Protein AF-A0A813CMS2-F1 (afdb_monomer_lite)

Foldseek 3Di:
DALVVCVVVVQDHSKKKFKDAPNHTLFIAAQRCNVLLALQRHRLQVRLQSSLVSVVALASLRIEMEMAEDDFLLSVLSCVLNNHNYYHYNYYQVVVVVVVSNPVVRCVVCVVCVVVVVDDDDPDDDPPPDDDDPPPPPPPLADAAEAEALQQVVLVVLCVDCVQFVQPPDCCPDPCNVVVVVVLCVNQVDPPDHDHDDDDDVDPDSPLLNVQLVVQQVLLSVCLVVCLDVRSDRKKKWKDAPSHTQFIFAANCNVSSGSLRHRQSVRLSSNSVSVVHLAPARMEMEISEDDDSSSSVSCSSNSHRYYYYNYYPSD

Organism: NCBI:txid1628268

Radius of gyration: 19.89 Å; chains: 1; bounding box: 45×47×52 Å

Secondary structure (DSSP, 8-state):
--HHHHHHTT-SSS-EEEEEETTEEEEEEE--HHHHT-TT--HHHHHHHHHHHHHT-S--TT-EEEEEEPPPHHHHHHHHHTT-SEEEEEE-HHHHHHTT---HHHHHHHHTTTTTTT----S------S-----S-----PPPEEEE-TTHHHHHHHHH-TTT-GGGTTTSSSTTHHHHHHHHHHHH----SPBPPP-STTS--HHHHHHHHHHHHHHHHHHHHTT-STT----EEEEEETTEEEEEEE--HHHHT-TT--HHHHHHHHHHHHHT-S--TTEEEEEEE---HHHHHHHHHHT--EEEEEE----

pLDDT: mean 75.14, std 20.91, range [29.81, 98.12]

InterPro domains:
  IPR002125 Cytidine and deoxycytidylate deaminase domain [PF00383] (12-90)
  IPR002125 Cytidine and deoxycytidylate deaminase domain [PF00383] (206-310)
  IPR002125 Cytidine and deoxycytidylate deaminase domain [PS51747] (1-102)
  IPR002125 Cytidine and deoxycytidylate deaminase domain [PS51747] (207-315)
  IPR016192 APOBEC/CMP deaminase, zinc-binding [PS00903] (42-79)
  IPR016193 Cytidine deaminase-like [SSF53927] (11-124)
  IPR016193 Cytidine deaminase-like [SSF53927] (202-312)

Sequence (315 aa):
MSALAGIRLQHGGPFGAAVVRDGVIISCAHNMVLHRGDPCCHAEMNAIQQACQALGSHDLSECELFTTCEPCPMCWGAVQWSRLGRAYIGVDRHTAAKYGFDDKVFYDEIDSKAGHYGIKRTGYIPNTSEAHNPQGERVFKNMVDVYDGILKEDVEQFFKDTTVNRTMRRRFTGKGGEQVQSAYKLVFDREAQLRPPPSGADDTNMEDHEKYMKLAMAVAARGSKAGLAKERECFGAVIVKDGVVVAEACNCVLSDRDATATAEVKAIRAATQRLGTYNLEGCVMYTTAHPDLMSLGAVLWSRISRIYCGVTQQF

Structure (mmCIF, N/CA/C/O backbone):
data_AF-A0A813CMS2-F1
#
_entry.id   AF-A0A813CMS2-F1
#
loop_
_atom_site.group_PDB
_atom_site.id
_atom_site.type_symbol
_atom_site.label_atom_id
_atom_site.label_alt_id
_atom_site.label_comp_id
_atom_site.label_asym_id
_atom_site.label_entity_id
_atom_site.label_seq_id
_atom_site.pdbx_PDB_ins_code
_atom_site.Cartn_x
_atom_site.Cartn_y
_atom_site.Cartn_z
_atom_site.occupancy
_atom_site.B_iso_or_equiv
_atom_site.auth_seq_id
_atom_site.auth_comp_id
_atom_site.auth_asym_id
_atom_site.auth_atom_id
_atom_site.pdbx_PDB_model_num
ATOM 1 N N . MET A 1 1 ? 0.847 -4.568 -21.019 1.00 56.78 1 MET A N 1
ATOM 2 C CA . MET A 1 1 ? 0.093 -3.507 -21.741 1.00 56.78 1 MET A CA 1
ATOM 3 C C . MET A 1 1 ? 0.838 -2.197 -21.536 1.00 56.78 1 MET A C 1
ATOM 5 O O . MET A 1 1 ? 1.349 -2.002 -20.444 1.00 56.78 1 MET A O 1
ATOM 9 N N . SER A 1 2 ? 0.981 -1.351 -22.562 1.00 80.62 2 SER A N 1
ATOM 10 C CA . SER A 1 2 ? 1.800 -0.127 -22.479 1.00 80.62 2 SER A CA 1
ATOM 11 C C . SER A 1 2 ? 1.003 1.090 -21.988 1.00 80.62 2 SER A C 1
ATOM 13 O O . SER A 1 2 ? -0.220 1.125 -22.119 1.00 80.62 2 SER A O 1
ATOM 15 N N . ALA A 1 3 ? 1.693 2.129 -21.498 1.00 88.25 3 ALA A N 1
ATOM 16 C CA . ALA A 1 3 ? 1.083 3.410 -21.109 1.00 88.25 3 ALA A CA 1
ATOM 17 C C . ALA A 1 3 ? 0.176 4.001 -22.207 1.00 88.25 3 ALA A C 1
ATOM 19 O O . ALA A 1 3 ? -0.926 4.467 -21.929 1.00 88.25 3 ALA A O 1
ATOM 20 N N . LEU A 1 4 ? 0.595 3.900 -23.475 1.00 88.88 4 LEU A N 1
ATOM 21 C CA . LEU A 1 4 ? -0.193 4.339 -24.633 1.00 88.88 4 LEU A CA 1
ATOM 22 C C . LEU A 1 4 ? -1.527 3.596 -24.759 1.00 88.88 4 LEU A C 1
ATOM 24 O O . LEU A 1 4 ? -2.536 4.206 -25.109 1.00 88.88 4 LEU A O 1
ATOM 28 N N . ALA A 1 5 ? -1.545 2.290 -24.480 1.00 88.44 5 ALA A N 1
ATOM 29 C CA . ALA A 1 5 ? -2.787 1.523 -24.461 1.00 88.44 5 ALA A CA 1
ATOM 30 C C . ALA A 1 5 ? -3.706 2.010 -23.332 1.00 88.44 5 ALA A C 1
ATOM 32 O O . ALA A 1 5 ? -4.899 2.188 -23.559 1.00 88.44 5 ALA A O 1
ATOM 33 N N . GLY A 1 6 ? -3.144 2.305 -22.156 1.00 90.00 6 GLY A N 1
ATOM 34 C CA . GLY A 1 6 ? -3.877 2.883 -21.030 1.00 90.00 6 GLY A CA 1
ATOM 35 C C . GLY A 1 6 ? -4.585 4.190 -21.357 1.00 90.00 6 GLY A C 1
ATOM 36 O O . GLY A 1 6 ? -5.770 4.322 -21.068 1.00 90.00 6 GLY A O 1
ATOM 37 N N . ILE A 1 7 ? -3.892 5.115 -22.023 1.00 91.62 7 ILE A N 1
ATOM 38 C CA . ILE A 1 7 ? -4.468 6.396 -22.458 1.00 91.62 7 ILE A CA 1
ATOM 39 C C . ILE A 1 7 ? -5.605 6.163 -23.457 1.00 91.62 7 ILE A C 1
ATOM 41 O O . ILE A 1 7 ? -6.696 6.701 -23.291 1.00 91.62 7 ILE A O 1
ATOM 45 N N . ARG A 1 8 ? -5.367 5.335 -24.486 1.00 92.62 8 ARG A N 1
ATOM 46 C CA . ARG A 1 8 ? -6.368 5.042 -25.529 1.00 92.62 8 ARG A CA 1
ATOM 47 C C . ARG A 1 8 ? -7.638 4.421 -24.955 1.00 92.62 8 ARG A C 1
ATOM 49 O O . ARG A 1 8 ? -8.720 4.690 -25.459 1.00 92.62 8 ARG A O 1
ATOM 56 N N . LEU A 1 9 ? -7.490 3.603 -23.917 1.00 93.75 9 LEU A N 1
ATOM 57 C CA . LEU A 1 9 ? -8.595 2.947 -23.225 1.00 93.75 9 LEU A CA 1
ATOM 58 C C . LEU A 1 9 ? -9.152 3.773 -22.054 1.00 93.75 9 LEU A C 1
ATOM 60 O O . LEU A 1 9 ? -10.072 3.316 -21.386 1.00 93.75 9 LEU A O 1
ATOM 64 N N . GLN A 1 10 ? -8.613 4.969 -21.795 1.00 91.31 10 GLN A N 1
ATOM 65 C CA . GLN A 1 10 ? -9.013 5.850 -20.690 1.00 91.31 10 GLN A CA 1
ATOM 66 C C . GLN A 1 10 ? -8.886 5.202 -19.299 1.00 91.31 10 GLN A C 1
ATOM 68 O O . GLN A 1 10 ? -9.675 5.455 -18.394 1.00 91.31 10 GLN A O 1
ATOM 73 N N . HIS A 1 11 ? -7.872 4.357 -19.100 1.00 93.81 11 HIS A N 1
ATOM 74 C CA . HIS A 1 11 ? -7.672 3.653 -17.829 1.00 93.81 11 HIS A CA 1
ATOM 75 C C . HIS A 1 11 ? -7.047 4.527 -16.729 1.00 93.81 11 HIS A C 1
ATOM 77 O O . HIS A 1 11 ? -7.163 4.196 -15.546 1.00 93.81 11 HIS A O 1
ATOM 83 N N . GLY A 1 12 ? -6.405 5.634 -17.107 1.00 88.50 12 GLY A N 1
ATOM 84 C CA . GLY A 1 12 ? -5.718 6.552 -16.204 1.00 88.50 12 GLY A CA 1
ATOM 85 C C . GLY A 1 12 ? -4.715 7.444 -16.936 1.00 88.50 12 GLY A C 1
ATOM 86 O O . GLY A 1 12 ? -4.726 7.530 -18.165 1.00 88.50 12 GLY A O 1
ATOM 87 N N . GLY A 1 13 ? -3.844 8.107 -16.168 1.00 86.56 13 GLY A N 1
ATOM 88 C CA . GLY A 1 13 ? -2.778 8.961 -16.705 1.00 86.56 13 GLY A CA 1
ATOM 89 C C . GLY A 1 13 ? -1.741 8.197 -17.550 1.00 86.56 13 GLY A C 1
ATOM 90 O O . GLY A 1 13 ? -1.716 6.964 -17.537 1.00 86.56 13 GLY A O 1
ATOM 91 N N . PRO A 1 14 ? -0.851 8.908 -18.266 1.00 90.19 14 PRO A N 1
ATOM 92 C CA . PRO A 1 14 ? 0.072 8.363 -19.265 1.00 90.19 14 PRO A CA 1
ATOM 93 C C . PRO A 1 14 ? 1.290 7.649 -18.650 1.00 90.19 14 PRO A C 1
ATOM 95 O O . PRO A 1 14 ? 2.414 7.804 -19.120 1.00 90.19 14 PRO A O 1
ATOM 98 N N . PHE A 1 15 ? 1.077 6.862 -17.597 1.00 93.62 15 PHE A N 1
ATOM 99 C CA . PHE A 1 15 ? 2.138 6.226 -16.824 1.00 93.62 15 PHE A CA 1
ATOM 100 C C . PHE A 1 15 ? 2.204 4.727 -17.102 1.00 93.62 15 PHE A C 1
ATOM 102 O O . PHE A 1 15 ? 1.180 4.036 -17.123 1.00 93.62 15 PHE A O 1
ATOM 109 N N . GLY A 1 16 ? 3.420 4.227 -17.303 1.00 95.88 16 GLY A N 1
ATOM 110 C CA . GLY A 1 16 ? 3.729 2.823 -17.539 1.00 95.88 16 GLY A CA 1
ATOM 111 C C . GLY A 1 16 ? 4.957 2.387 -16.758 1.00 95.88 16 GLY A C 1
ATOM 112 O O . GLY A 1 16 ? 5.874 3.177 -16.551 1.00 95.88 16 GLY A O 1
ATOM 113 N N . ALA A 1 17 ? 4.979 1.121 -16.360 1.00 96.81 17 ALA A N 1
ATOM 114 C CA . ALA A 1 17 ? 6.101 0.521 -15.662 1.00 96.81 17 ALA A CA 1
ATOM 115 C C . ALA A 1 17 ? 6.295 -0.942 -16.074 1.00 96.81 17 ALA A C 1
ATOM 117 O O . ALA A 1 17 ? 5.338 -1.647 -16.407 1.00 96.81 17 ALA A O 1
ATOM 118 N N . ALA A 1 18 ? 7.537 -1.407 -16.040 1.00 97.44 18 ALA A N 1
ATOM 119 C CA . ALA A 1 18 ? 7.905 -2.791 -16.280 1.00 97.44 18 ALA A CA 1
ATOM 120 C C . ALA A 1 18 ? 8.922 -3.262 -15.241 1.00 97.44 18 ALA A C 1
ATOM 122 O O . ALA A 1 18 ? 9.848 -2.527 -14.904 1.00 97.44 18 ALA A O 1
ATOM 123 N N . VAL A 1 19 ? 8.753 -4.493 -14.761 1.00 96.81 19 VAL A N 1
ATOM 124 C CA . VAL A 1 19 ? 9.743 -5.172 -13.920 1.00 96.81 19 VAL A CA 1
ATOM 125 C C . VAL A 1 19 ? 10.498 -6.167 -14.788 1.00 96.81 19 VAL A C 1
ATOM 127 O O . VAL A 1 19 ? 9.886 -6.971 -15.494 1.00 96.81 19 VAL A O 1
ATOM 130 N N . VAL A 1 20 ? 11.823 -6.100 -14.742 1.00 95.50 20 VAL A N 1
ATOM 131 C CA . VAL A 1 20 ? 12.742 -6.886 -15.568 1.00 95.50 20 VAL A CA 1
ATOM 132 C C . VAL A 1 20 ? 13.672 -7.686 -14.663 1.00 95.50 20 VAL A C 1
ATOM 134 O O . VAL A 1 20 ? 14.105 -7.188 -13.631 1.00 95.50 20 VAL A O 1
ATOM 137 N N . ARG A 1 21 ? 13.992 -8.919 -15.047 1.00 94.25 21 ARG A N 1
ATOM 138 C CA . ARG A 1 21 ? 14.995 -9.761 -14.390 1.00 94.25 21 ARG A CA 1
ATOM 139 C C . ARG A 1 21 ? 15.874 -10.391 -15.457 1.00 94.25 21 ARG A C 1
ATOM 141 O O . ARG A 1 21 ? 15.348 -11.017 -16.372 1.00 94.25 21 ARG A O 1
ATOM 148 N N . ASP A 1 22 ? 17.186 -10.202 -15.360 1.00 92.75 22 ASP A N 1
ATOM 149 C CA . ASP A 1 22 ? 18.167 -10.756 -16.305 1.00 92.75 22 ASP A CA 1
ATOM 150 C C . ASP A 1 22 ? 17.837 -10.444 -17.782 1.00 92.75 22 ASP A C 1
ATOM 152 O O . ASP A 1 22 ? 17.934 -11.292 -18.668 1.00 92.75 22 ASP A O 1
ATOM 156 N N . GLY A 1 23 ? 17.381 -9.213 -18.049 1.00 92.25 23 GLY A N 1
ATOM 157 C CA . GLY A 1 23 ? 16.964 -8.763 -19.384 1.00 92.25 23 GLY A CA 1
ATOM 158 C C . GLY A 1 23 ? 15.592 -9.273 -19.852 1.00 92.25 23 GLY A C 1
ATOM 159 O O . GLY A 1 23 ? 15.149 -8.912 -20.942 1.00 92.25 23 GLY A O 1
ATOM 160 N N . VAL A 1 24 ? 14.889 -10.069 -19.042 1.00 95.44 24 VAL A N 1
ATOM 161 C CA . VAL A 1 24 ? 13.551 -10.599 -19.340 1.00 95.44 24 VAL A CA 1
ATOM 162 C C . VAL A 1 24 ? 12.481 -9.770 -18.636 1.00 95.44 24 VAL A C 1
ATOM 164 O O . VAL A 1 24 ? 12.531 -9.573 -17.424 1.00 95.44 24 VAL A O 1
ATOM 167 N N . ILE A 1 25 ? 11.476 -9.305 -19.382 1.00 97.12 25 ILE A N 1
ATOM 168 C CA . ILE A 1 25 ? 10.322 -8.596 -18.814 1.00 97.12 25 ILE A CA 1
ATOM 169 C C . ILE A 1 25 ? 9.455 -9.597 -18.043 1.00 97.12 25 ILE A C 1
ATOM 171 O O . ILE A 1 25 ? 8.828 -10.470 -18.640 1.00 97.12 25 ILE A O 1
ATOM 175 N N . ILE A 1 26 ? 9.399 -9.439 -16.722 1.00 97.38 26 ILE A N 1
ATOM 176 C CA . ILE A 1 26 ? 8.563 -10.240 -15.820 1.00 97.38 26 ILE A CA 1
ATOM 177 C C . ILE A 1 26 ? 7.137 -9.690 -15.782 1.00 97.38 26 ILE A C 1
ATOM 179 O O . ILE A 1 26 ? 6.172 -10.451 -15.806 1.00 97.38 26 ILE A O 1
ATOM 183 N N . SER A 1 27 ? 6.988 -8.365 -15.746 1.00 97.38 27 SER A N 1
ATOM 184 C CA . SER A 1 27 ? 5.684 -7.704 -15.784 1.00 97.38 27 SER A CA 1
ATOM 185 C C . SER A 1 27 ? 5.749 -6.384 -16.549 1.00 97.38 27 SER A C 1
ATOM 187 O O . SER A 1 27 ? 6.794 -5.739 -16.626 1.00 97.38 27 SER A O 1
ATOM 189 N N . CYS A 1 28 ? 4.619 -5.974 -17.128 1.00 96.38 28 CYS A N 1
ATOM 190 C CA . CYS A 1 28 ? 4.470 -4.680 -17.789 1.00 96.38 28 CYS A CA 1
ATOM 191 C C . CYS A 1 28 ? 3.040 -4.162 -17.611 1.00 96.38 28 CYS A C 1
ATOM 193 O O . CYS A 1 28 ? 2.081 -4.730 -18.153 1.00 96.38 28 CYS A O 1
ATOM 195 N N . ALA A 1 29 ? 2.920 -3.065 -16.871 1.00 97.06 29 ALA A N 1
ATOM 196 C CA . ALA A 1 29 ? 1.661 -2.476 -16.458 1.00 97.06 29 ALA A CA 1
ATOM 197 C C . ALA A 1 29 ? 1.606 -0.974 -16.758 1.00 97.06 29 ALA A C 1
ATOM 199 O O . ALA A 1 29 ? 2.609 -0.318 -17.037 1.00 97.06 29 ALA A O 1
ATOM 200 N N . HIS A 1 30 ? 0.402 -0.426 -16.671 1.00 96.81 30 HIS A N 1
ATOM 201 C CA . HIS A 1 30 ? 0.134 0.999 -16.805 1.00 96.81 30 HIS A CA 1
ATOM 202 C C . HIS A 1 30 ? -0.828 1.466 -15.714 1.00 96.81 30 HIS A C 1
ATOM 204 O O . HIS A 1 30 ? -1.298 0.658 -14.907 1.00 96.81 30 HIS A O 1
ATOM 210 N N . ASN A 1 31 ? -1.078 2.772 -15.650 1.00 95.06 31 ASN A N 1
ATOM 211 C CA . ASN A 1 31 ? -2.039 3.343 -14.710 1.00 95.06 31 ASN A CA 1
ATOM 212 C C . ASN A 1 31 ? -3.453 2.804 -14.991 1.00 95.06 31 ASN A C 1
ATOM 214 O O . ASN A 1 31 ? -3.949 2.880 -16.114 1.00 95.06 31 ASN A O 1
ATOM 218 N N . MET A 1 32 ? -4.085 2.258 -13.954 1.00 95.62 32 MET A N 1
ATOM 219 C CA . MET A 1 32 ? -5.409 1.638 -14.015 1.00 95.62 32 MET A CA 1
ATOM 220 C C . MET A 1 32 ? -6.387 2.256 -13.006 1.00 95.62 32 MET A C 1
ATOM 222 O O . MET A 1 32 ? -7.421 1.648 -12.737 1.00 95.62 32 MET A O 1
ATOM 226 N N . VAL A 1 33 ? -6.074 3.427 -12.434 1.00 94.12 33 VAL A N 1
ATOM 227 C CA . VAL A 1 33 ? -6.864 4.050 -11.356 1.00 94.12 33 VAL A CA 1
ATOM 228 C C . VAL A 1 33 ? -8.324 4.233 -11.762 1.00 94.12 33 VAL A C 1
ATOM 230 O O . VAL A 1 33 ? -9.218 3.823 -11.025 1.00 94.12 33 VAL A O 1
ATOM 233 N N . LEU A 1 34 ? -8.576 4.787 -12.952 1.00 92.56 34 LEU A N 1
ATOM 234 C CA . LEU A 1 34 ? -9.938 5.051 -13.422 1.00 92.56 34 LEU A CA 1
ATOM 235 C C . LEU A 1 34 ? -10.656 3.757 -13.799 1.00 92.56 34 LEU A C 1
ATOM 237 O O . LEU A 1 34 ? -11.819 3.573 -13.459 1.00 92.56 34 LEU A O 1
ATOM 241 N N . HIS A 1 35 ? -9.953 2.838 -14.464 1.00 94.19 35 HIS A N 1
ATOM 242 C CA . HIS A 1 35 ? -10.547 1.580 -14.913 1.00 94.19 35 HIS A CA 1
ATOM 243 C C . HIS A 1 35 ? -10.922 0.650 -13.754 1.00 94.19 35 HIS A C 1
ATOM 245 O O . HIS A 1 35 ? -11.952 -0.015 -13.806 1.00 94.19 35 HIS A O 1
ATOM 251 N N . ARG A 1 36 ? -10.076 0.570 -12.720 1.00 93.38 36 ARG A N 1
ATOM 252 C CA . ARG A 1 36 ? -10.303 -0.302 -11.559 1.00 93.38 36 ARG A CA 1
ATOM 253 C C . ARG A 1 36 ? -11.055 0.381 -10.421 1.00 93.38 36 ARG A C 1
ATOM 255 O O . ARG A 1 36 ? -11.457 -0.311 -9.493 1.00 93.38 36 ARG A O 1
ATOM 262 N N . GLY A 1 37 ? -11.227 1.702 -10.473 1.00 92.56 37 GLY A N 1
ATOM 263 C CA . GLY A 1 37 ? -11.787 2.464 -9.358 1.00 92.56 37 GLY A CA 1
ATOM 264 C C . GLY A 1 37 ? -10.947 2.335 -8.082 1.00 92.56 37 GLY A C 1
ATOM 265 O O . GLY A 1 37 ? -11.493 2.380 -6.986 1.00 92.56 37 GLY A O 1
ATOM 266 N N . ASP A 1 38 ? -9.632 2.146 -8.214 1.00 95.75 38 ASP A N 1
ATOM 267 C CA . ASP A 1 38 ? -8.701 1.926 -7.104 1.00 95.75 38 ASP A CA 1
ATOM 268 C C . ASP A 1 38 ? -7.564 2.963 -7.170 1.00 95.75 38 ASP A C 1
ATOM 270 O O . ASP A 1 38 ? -6.773 2.934 -8.119 1.00 95.75 38 ASP A O 1
ATOM 274 N N . PRO A 1 39 ? -7.441 3.870 -6.182 1.00 93.12 39 PRO A N 1
ATOM 275 C CA . PRO A 1 39 ? -6.402 4.896 -6.160 1.00 93.12 39 PRO A CA 1
ATOM 276 C C . PRO A 1 39 ? -4.990 4.305 -6.017 1.00 93.12 39 PRO A C 1
ATOM 278 O O . PRO A 1 39 ? -4.016 4.970 -6.354 1.00 93.12 39 PRO A O 1
ATOM 281 N N . CYS A 1 40 ? -4.847 3.048 -5.584 1.00 95.88 40 CYS A N 1
ATOM 282 C CA . CYS A 1 40 ? -3.558 2.366 -5.491 1.00 95.88 40 CYS A CA 1
ATOM 283 C C . CYS A 1 40 ? -3.090 1.762 -6.827 1.00 95.88 40 CYS A C 1
ATOM 285 O O . CYS A 1 40 ? -1.954 1.297 -6.918 1.00 95.88 40 CYS A O 1
ATOM 287 N N . CYS A 1 41 ? -3.924 1.755 -7.876 1.00 96.31 41 CYS A N 1
ATOM 288 C CA . CYS A 1 41 ? -3.640 1.108 -9.165 1.00 96.31 41 CYS A CA 1
ATOM 289 C C . CYS A 1 41 ? -2.730 1.940 -10.098 1.00 96.31 41 CYS A C 1
ATOM 291 O O . CYS A 1 41 ? -2.982 2.065 -11.303 1.00 96.31 41 CYS A O 1
ATOM 293 N N . HIS A 1 42 ? -1.647 2.493 -9.551 1.00 96.12 42 HIS A N 1
ATOM 294 C CA . HIS A 1 42 ? -0.587 3.167 -10.306 1.00 96.12 42 HIS A CA 1
ATOM 295 C C . HIS A 1 42 ? 0.245 2.166 -11.118 1.00 96.12 42 HIS A C 1
ATOM 297 O O . HIS A 1 42 ? 0.249 0.969 -10.830 1.00 96.12 42 HIS A O 1
ATOM 303 N N . ALA A 1 43 ? 0.959 2.646 -12.139 1.00 96.94 43 ALA A N 1
ATOM 304 C CA . ALA A 1 43 ? 1.698 1.776 -13.051 1.00 96.94 43 ALA A CA 1
ATOM 305 C C . ALA A 1 43 ? 2.738 0.913 -12.317 1.00 96.94 43 ALA A C 1
ATOM 307 O O . ALA A 1 43 ? 2.770 -0.301 -12.507 1.00 96.94 43 ALA A O 1
ATOM 308 N N . GLU A 1 44 ? 3.530 1.522 -11.437 1.00 96.94 44 GLU A N 1
ATOM 309 C CA . GLU A 1 44 ? 4.563 0.868 -10.634 1.00 96.94 44 GLU A CA 1
ATOM 310 C C . GLU A 1 44 ? 3.955 -0.115 -9.634 1.00 96.94 44 GLU A C 1
ATOM 312 O O . GLU A 1 44 ? 4.404 -1.255 -9.557 1.00 96.94 44 GLU A O 1
ATOM 317 N N . MET A 1 45 ? 2.891 0.287 -8.929 1.00 97.62 45 MET A N 1
ATOM 318 C CA . MET A 1 45 ? 2.160 -0.585 -7.999 1.00 97.62 45 MET A CA 1
ATOM 319 C C . MET A 1 45 ? 1.649 -1.840 -8.712 1.00 97.62 45 MET A C 1
ATOM 321 O O . MET A 1 45 ? 1.860 -2.959 -8.247 1.00 97.62 45 MET A O 1
ATOM 325 N N . ASN A 1 46 ? 1.026 -1.656 -9.879 1.00 97.44 46 ASN A N 1
ATOM 326 C CA . ASN A 1 46 ? 0.506 -2.746 -10.698 1.00 97.44 46 ASN A CA 1
ATOM 327 C C . ASN A 1 46 ? 1.632 -3.649 -11.219 1.00 97.44 46 ASN A C 1
ATOM 329 O O . ASN A 1 46 ? 1.468 -4.869 -11.236 1.00 97.44 46 ASN A O 1
ATOM 333 N N . ALA A 1 47 ? 2.753 -3.074 -11.663 1.00 97.81 47 ALA A N 1
ATOM 334 C CA . ALA A 1 47 ? 3.889 -3.828 -12.183 1.00 97.81 47 ALA A CA 1
ATOM 335 C C . ALA A 1 47 ? 4.571 -4.651 -11.080 1.00 97.81 47 ALA A C 1
ATOM 337 O O . ALA A 1 47 ? 4.841 -5.835 -11.292 1.00 97.81 47 ALA A O 1
ATOM 338 N N . ILE A 1 48 ? 4.787 -4.060 -9.900 1.00 98.00 48 ILE A N 1
ATOM 339 C CA . ILE A 1 48 ? 5.353 -4.736 -8.725 1.00 98.00 48 ILE A CA 1
ATOM 340 C C . ILE A 1 48 ? 4.434 -5.872 -8.285 1.00 98.00 48 ILE A C 1
ATOM 342 O O . ILE A 1 48 ? 4.897 -7.003 -8.170 1.00 98.00 48 ILE A O 1
ATOM 346 N N . GLN A 1 49 ? 3.134 -5.613 -8.121 1.00 97.19 49 GLN A N 1
ATOM 347 C CA . GLN A 1 49 ? 2.169 -6.647 -7.741 1.00 97.19 49 GLN A CA 1
ATOM 348 C C . GLN A 1 49 ? 2.156 -7.812 -8.746 1.00 97.19 49 GLN A C 1
ATOM 350 O O . GLN A 1 49 ? 2.239 -8.973 -8.347 1.00 97.19 49 GLN A O 1
ATOM 355 N N . GLN A 1 50 ? 2.102 -7.524 -10.052 1.00 97.38 50 GLN A N 1
ATOM 356 C CA . GLN A 1 50 ? 2.131 -8.554 -11.099 1.00 97.38 50 GLN A CA 1
ATOM 357 C C . GLN A 1 50 ? 3.444 -9.345 -11.107 1.00 97.38 50 GLN A C 1
ATOM 359 O O . GLN A 1 50 ? 3.420 -10.560 -11.287 1.00 97.38 50 GLN A O 1
ATOM 364 N N . ALA A 1 51 ? 4.584 -8.683 -10.895 1.00 97.44 51 ALA A N 1
ATOM 365 C CA . ALA A 1 51 ? 5.877 -9.356 -10.813 1.00 97.44 51 ALA A CA 1
ATOM 366 C C . ALA A 1 51 ? 5.959 -10.267 -9.586 1.00 97.44 51 ALA A C 1
ATOM 368 O O . ALA A 1 51 ? 6.416 -11.404 -9.696 1.00 97.44 51 ALA A O 1
ATOM 369 N N . CYS A 1 52 ? 5.455 -9.798 -8.443 1.00 97.06 52 CYS A N 1
ATOM 370 C CA . CYS A 1 52 ? 5.423 -10.588 -7.223 1.00 97.06 52 CYS A CA 1
ATOM 371 C C . CYS A 1 52 ? 4.575 -11.859 -7.401 1.00 97.06 52 CYS A C 1
ATOM 373 O O . CYS A 1 52 ? 4.999 -12.954 -7.025 1.00 97.06 52 CYS A O 1
ATOM 375 N N . GLN A 1 53 ? 3.422 -11.738 -8.067 1.00 95.62 53 GLN A N 1
ATOM 376 C CA . GLN A 1 53 ? 2.567 -12.874 -8.424 1.00 95.62 53 GLN A CA 1
ATOM 377 C C . GLN A 1 53 ? 3.260 -13.838 -9.393 1.00 95.62 53 GLN A C 1
ATOM 379 O O . GLN A 1 53 ? 3.265 -15.044 -9.151 1.00 95.62 53 GLN A O 1
ATOM 384 N N . ALA A 1 54 ? 3.874 -13.322 -10.462 1.00 95.88 54 ALA A N 1
ATOM 385 C CA . ALA A 1 54 ? 4.552 -14.134 -11.472 1.00 95.88 54 ALA A CA 1
ATOM 386 C C . ALA A 1 54 ? 5.737 -14.927 -10.894 1.00 95.88 54 ALA A C 1
ATOM 388 O O . ALA A 1 54 ? 5.955 -16.078 -11.266 1.00 95.88 54 ALA A O 1
ATOM 389 N N . LEU A 1 55 ? 6.485 -14.328 -9.964 1.00 94.56 55 LEU A N 1
ATOM 390 C CA . LEU A 1 55 ? 7.636 -14.954 -9.307 1.00 94.56 55 LEU A CA 1
ATOM 391 C C . LEU A 1 55 ? 7.255 -15.724 -8.035 1.00 94.56 55 LEU A C 1
ATOM 393 O O . LEU A 1 55 ? 8.087 -16.435 -7.470 1.00 94.56 55 LEU A O 1
ATOM 397 N N . GLY A 1 56 ? 6.016 -15.576 -7.560 1.00 94.06 56 GLY A N 1
ATOM 398 C CA . GLY A 1 56 ? 5.557 -16.137 -6.296 1.00 94.06 56 GLY A CA 1
ATOM 399 C C . GLY A 1 56 ? 6.371 -15.645 -5.095 1.00 94.06 56 GLY A C 1
ATOM 400 O O . GLY A 1 56 ? 6.589 -16.428 -4.165 1.00 94.06 56 GLY A O 1
ATOM 401 N N . SER A 1 57 ? 6.824 -14.389 -5.118 1.00 91.44 57 SER A N 1
ATOM 402 C CA . SER A 1 57 ? 7.683 -13.769 -4.103 1.00 91.44 57 SER A CA 1
ATOM 403 C C . SER A 1 57 ? 7.360 -12.283 -3.961 1.00 91.44 57 SER A C 1
ATOM 405 O O . SER A 1 57 ? 7.256 -11.589 -4.960 1.00 91.44 57 SER A O 1
ATOM 407 N N . HIS A 1 58 ? 7.272 -11.778 -2.729 1.00 88.38 58 HIS A N 1
ATOM 408 C CA . HIS A 1 58 ? 7.226 -10.331 -2.467 1.00 88.38 58 HIS A CA 1
ATOM 409 C C . HIS A 1 58 ? 8.608 -9.670 -2.624 1.00 88.38 58 HIS A C 1
ATOM 411 O O . HIS A 1 58 ? 8.704 -8.453 -2.730 1.00 88.38 58 HIS A O 1
ATOM 417 N N . ASP A 1 59 ? 9.676 -10.470 -2.588 1.00 89.94 59 ASP A N 1
ATOM 418 C CA . ASP A 1 59 ? 11.052 -10.016 -2.738 1.00 89.94 59 ASP A CA 1
ATOM 419 C C . ASP A 1 59 ? 11.446 -10.024 -4.218 1.00 89.94 59 ASP A C 1
ATOM 421 O O . ASP A 1 59 ? 11.437 -11.083 -4.859 1.00 89.94 59 ASP A O 1
ATOM 42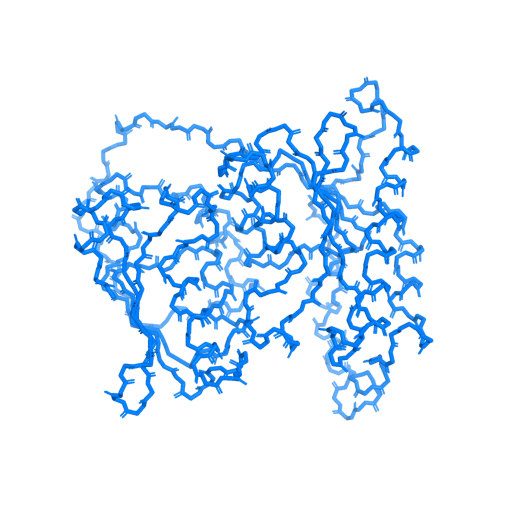5 N N . LEU A 1 60 ? 11.763 -8.837 -4.731 1.00 90.94 60 LEU A N 1
ATOM 426 C CA . LEU A 1 60 ? 12.180 -8.542 -6.095 1.00 90.94 60 LEU A CA 1
ATOM 427 C C . LEU A 1 60 ? 13.626 -8.006 -6.137 1.00 90.94 60 LEU A C 1
ATOM 429 O O . LEU A 1 60 ? 13.964 -7.263 -7.058 1.00 90.94 60 LEU A O 1
ATOM 433 N N . SER A 1 61 ? 14.490 -8.375 -5.179 1.00 90.50 61 SER A N 1
ATOM 434 C CA . SER A 1 61 ? 15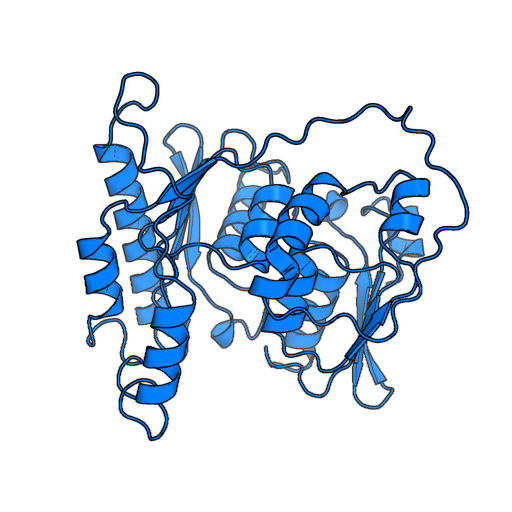.902 -7.937 -5.128 1.00 90.50 61 SER A CA 1
ATOM 435 C C . SER A 1 61 ? 16.685 -8.174 -6.417 1.00 90.50 61 SER A C 1
ATOM 437 O O . SER A 1 61 ? 17.516 -7.357 -6.806 1.00 90.50 61 SER A O 1
ATOM 439 N N . GLU A 1 62 ? 16.371 -9.269 -7.108 1.00 89.75 62 GLU A N 1
ATOM 440 C CA . GLU A 1 62 ? 17.000 -9.669 -8.371 1.00 89.75 62 GLU A CA 1
ATOM 441 C C . GLU A 1 62 ? 16.357 -9.007 -9.600 1.00 89.75 62 GLU A C 1
ATOM 443 O O . GLU A 1 62 ? 16.639 -9.393 -10.733 1.00 89.75 62 GLU A O 1
ATOM 448 N N . CYS A 1 63 ? 15.443 -8.058 -9.397 1.00 93.06 63 CYS A N 1
ATOM 449 C CA . CYS A 1 63 ? 14.727 -7.377 -10.464 1.00 93.06 63 CYS A CA 1
ATOM 450 C C . CYS A 1 63 ? 15.081 -5.886 -10.533 1.00 93.06 63 CYS A C 1
ATOM 452 O O . CYS A 1 63 ? 15.560 -5.259 -9.585 1.00 93.06 63 CYS A O 1
ATOM 454 N N . GLU A 1 64 ? 14.772 -5.309 -11.684 1.00 92.56 64 GLU A N 1
ATOM 455 C CA . GLU A 1 64 ? 14.941 -3.904 -12.015 1.00 92.56 64 GLU A CA 1
ATOM 456 C C . GLU A 1 64 ? 13.592 -3.325 -12.434 1.00 92.56 64 GLU A C 1
ATOM 458 O O . GLU A 1 64 ? 12.803 -3.982 -13.118 1.00 92.56 64 GLU A O 1
ATOM 463 N N . LEU A 1 65 ? 13.325 -2.082 -12.047 1.00 95.12 65 LEU A N 1
ATOM 464 C CA . LEU A 1 65 ? 12.137 -1.349 -12.462 1.00 95.12 65 LEU A CA 1
ATOM 465 C C . LEU A 1 65 ? 12.483 -0.389 -13.595 1.00 95.12 65 LEU A C 1
ATOM 467 O O . LEU A 1 65 ? 13.431 0.379 -13.493 1.00 95.12 65 LEU A O 1
ATOM 471 N N . PHE A 1 66 ? 11.658 -0.363 -14.629 1.00 95.56 66 PHE A N 1
ATOM 472 C CA . PHE A 1 66 ? 11.654 0.676 -15.651 1.00 95.56 66 PHE A CA 1
ATOM 473 C C . PHE A 1 66 ? 10.315 1.393 -15.574 1.00 95.56 66 PHE A C 1
ATOM 475 O O . PHE A 1 66 ? 9.278 0.749 -15.703 1.00 95.56 66 PHE A O 1
ATOM 482 N N . THR A 1 67 ? 10.317 2.705 -15.369 1.00 93.38 67 THR A N 1
ATOM 483 C CA . THR A 1 67 ? 9.092 3.511 -15.314 1.00 93.38 67 THR A CA 1
ATOM 484 C C . THR A 1 67 ? 9.181 4.708 -16.248 1.00 93.38 67 THR A C 1
ATOM 486 O O . THR A 1 67 ? 10.246 5.294 -16.448 1.00 93.38 67 THR A O 1
ATOM 489 N N . THR A 1 68 ? 8.052 5.076 -16.852 1.00 91.00 68 THR A N 1
ATOM 490 C CA . THR A 1 68 ? 7.967 6.223 -17.759 1.00 91.00 68 THR A CA 1
ATOM 491 C C . THR A 1 68 ? 8.192 7.550 -17.044 1.00 91.00 68 THR A C 1
ATOM 493 O O . THR A 1 68 ? 8.643 8.489 -17.687 1.00 91.00 68 THR A O 1
ATOM 496 N N . CYS A 1 69 ? 7.886 7.642 -15.747 1.00 86.12 69 CYS A N 1
ATOM 497 C CA . CYS A 1 69 ? 7.975 8.868 -14.953 1.00 86.12 69 CYS A CA 1
ATOM 498 C C . CYS A 1 69 ? 8.541 8.562 -13.565 1.00 86.12 69 CYS A C 1
ATOM 500 O O . CYS A 1 69 ? 8.395 7.446 -13.077 1.00 86.12 69 CYS A O 1
ATOM 502 N N . GLU A 1 70 ? 9.172 9.542 -12.919 1.00 82.69 70 GLU A N 1
ATOM 503 C CA . GLU A 1 70 ? 9.617 9.418 -11.531 1.00 82.69 70 GLU A CA 1
ATOM 504 C C . GLU A 1 70 ? 8.452 8.938 -10.645 1.00 82.69 70 GLU A C 1
ATOM 506 O O . GLU A 1 70 ? 7.396 9.581 -10.649 1.00 82.69 70 GLU A O 1
ATOM 511 N N . PRO A 1 71 ? 8.621 7.835 -9.886 1.00 84.56 71 PRO A N 1
ATOM 512 C CA . PRO A 1 71 ? 7.551 7.305 -9.057 1.00 84.56 71 PRO A CA 1
ATOM 513 C C . PRO A 1 71 ? 7.042 8.344 -8.053 1.00 84.56 71 PRO A C 1
ATOM 515 O O . PRO A 1 71 ? 7.809 9.123 -7.475 1.00 84.56 71 PRO A O 1
ATOM 518 N N . CYS A 1 72 ? 5.735 8.339 -7.793 1.00 84.88 72 CYS A N 1
ATOM 519 C CA . CYS A 1 72 ? 5.183 9.087 -6.668 1.00 84.88 72 CYS A CA 1
ATOM 520 C C . CYS A 1 72 ? 5.605 8.434 -5.334 1.00 84.88 72 CYS A C 1
ATOM 522 O O . CYS A 1 72 ? 6.046 7.280 -5.322 1.00 84.88 72 CYS A O 1
ATOM 524 N N . PRO A 1 73 ? 5.437 9.119 -4.194 1.00 79.62 73 PRO A N 1
ATOM 525 C CA . PRO A 1 73 ? 5.745 8.578 -2.869 1.00 79.62 73 PRO A CA 1
ATOM 526 C C . PRO A 1 73 ? 5.243 7.165 -2.577 1.00 79.62 73 PRO A C 1
ATOM 528 O O . PRO A 1 73 ? 6.008 6.323 -2.110 1.00 79.62 73 PRO A O 1
ATOM 531 N N . MET A 1 74 ? 3.976 6.896 -2.912 1.00 88.00 74 MET A N 1
ATOM 532 C CA . MET A 1 74 ? 3.364 5.580 -2.737 1.00 88.00 74 MET A CA 1
ATOM 533 C C . MET A 1 74 ? 4.168 4.507 -3.479 1.00 88.00 74 MET A C 1
ATOM 535 O O . MET A 1 74 ? 4.530 3.471 -2.927 1.00 88.00 74 MET A O 1
ATOM 539 N N . CYS A 1 75 ? 4.486 4.796 -4.740 1.00 91.50 75 CYS A N 1
ATOM 540 C CA . CYS A 1 75 ? 5.201 3.889 -5.624 1.00 91.50 75 CYS A CA 1
ATOM 541 C C . CYS A 1 75 ? 6.661 3.709 -5.188 1.00 91.50 75 CYS A C 1
ATOM 543 O O . CYS A 1 75 ? 7.165 2.592 -5.227 1.00 91.50 75 CYS A O 1
ATOM 545 N N . TRP A 1 76 ? 7.326 4.764 -4.703 1.00 84.12 76 TRP A N 1
ATOM 546 C CA . TRP A 1 76 ? 8.655 4.647 -4.095 1.00 84.12 76 TRP A CA 1
ATOM 547 C C . TRP A 1 76 ? 8.647 3.752 -2.857 1.00 84.12 76 TRP A C 1
ATOM 549 O O . TRP A 1 76 ? 9.536 2.917 -2.714 1.00 84.12 76 TRP A O 1
ATOM 559 N N . GLY A 1 77 ? 7.634 3.869 -1.996 1.00 82.12 77 GLY A N 1
ATOM 560 C CA . GLY A 1 77 ? 7.463 2.954 -0.870 1.00 82.12 77 GLY A CA 1
ATOM 561 C C . GLY A 1 77 ? 7.328 1.496 -1.328 1.00 82.12 77 GLY A C 1
ATOM 562 O O . GLY A 1 77 ? 7.995 0.622 -0.781 1.00 82.12 77 GLY A O 1
ATOM 563 N N . ALA A 1 78 ? 6.560 1.230 -2.389 1.00 89.19 78 ALA A N 1
ATOM 564 C CA . ALA A 1 78 ? 6.443 -0.114 -2.962 1.00 89.19 78 ALA A CA 1
ATOM 565 C C . ALA A 1 78 ? 7.759 -0.638 -3.559 1.00 89.19 78 ALA A C 1
ATOM 567 O O . ALA A 1 78 ? 8.084 -1.816 -3.400 1.00 89.19 78 ALA A O 1
ATOM 568 N N . VAL A 1 79 ? 8.545 0.223 -4.215 1.00 85.25 79 VAL A N 1
ATOM 569 C CA . VAL A 1 79 ? 9.894 -0.118 -4.704 1.00 85.25 79 VAL A CA 1
ATOM 570 C C . VAL A 1 79 ? 10.791 -0.563 -3.547 1.00 85.25 79 VAL A C 1
ATOM 572 O O . VAL A 1 79 ? 11.455 -1.591 -3.652 1.00 85.25 79 VAL A O 1
ATOM 575 N N . GLN A 1 80 ? 10.761 0.155 -2.419 1.00 79.75 80 GLN A N 1
ATOM 576 C CA . GLN A 1 80 ? 11.536 -0.200 -1.225 1.00 79.75 80 GLN A CA 1
ATOM 577 C C . GLN A 1 80 ? 11.048 -1.510 -0.588 1.00 79.75 80 GLN A C 1
ATOM 579 O O . GLN A 1 80 ? 11.853 -2.401 -0.316 1.00 79.75 80 GLN A O 1
ATOM 584 N N . TRP A 1 81 ? 9.734 -1.669 -0.400 1.00 82.38 81 TRP A N 1
ATOM 585 C CA . TRP A 1 81 ? 9.143 -2.876 0.194 1.00 82.38 81 TRP A CA 1
ATOM 586 C C . TRP A 1 81 ? 9.363 -4.137 -0.640 1.00 82.38 81 TRP A C 1
ATOM 588 O O . TRP A 1 81 ? 9.532 -5.222 -0.082 1.00 82.38 81 TRP A O 1
ATOM 598 N N . SER A 1 82 ? 9.406 -3.993 -1.965 1.00 84.44 82 SER A N 1
ATOM 599 C CA . SER A 1 82 ? 9.733 -5.084 -2.888 1.00 84.44 82 SER A CA 1
ATOM 600 C C . SER A 1 82 ? 11.234 -5.313 -3.059 1.00 84.44 82 SER A C 1
ATOM 602 O O . SER A 1 82 ? 11.621 -6.254 -3.740 1.00 84.44 82 SER A O 1
ATOM 604 N N . ARG A 1 83 ? 12.092 -4.500 -2.428 1.00 85.94 83 ARG A N 1
ATOM 605 C CA . ARG A 1 83 ? 13.562 -4.594 -2.487 1.00 85.94 83 ARG A CA 1
ATOM 606 C C . ARG A 1 83 ? 14.168 -4.453 -3.883 1.00 85.94 83 ARG A C 1
ATOM 608 O O . ARG A 1 83 ? 15.301 -4.878 -4.082 1.00 85.94 83 ARG A O 1
ATOM 615 N N . LEU A 1 84 ? 13.463 -3.841 -4.834 1.00 81.88 84 LEU A N 1
ATOM 616 C CA . LEU A 1 84 ? 13.977 -3.625 -6.189 1.00 81.88 84 LEU A CA 1
ATOM 617 C C . LEU A 1 84 ? 15.343 -2.924 -6.157 1.00 81.88 84 LEU A C 1
ATOM 619 O O . LEU A 1 84 ? 15.480 -1.821 -5.626 1.00 81.88 84 LEU A O 1
ATOM 623 N N . GLY A 1 85 ? 16.356 -3.570 -6.741 1.00 70.25 85 GLY A N 1
ATOM 624 C CA . GLY A 1 85 ? 17.744 -3.120 -6.625 1.00 70.25 85 GLY A CA 1
ATOM 625 C C . GLY A 1 85 ? 18.067 -1.880 -7.459 1.00 70.25 85 GLY A C 1
ATOM 626 O O . GLY A 1 85 ? 18.978 -1.123 -7.119 1.00 70.25 85 GLY A O 1
ATOM 627 N N . ARG A 1 86 ? 17.340 -1.664 -8.564 1.00 81.44 86 ARG A N 1
ATOM 628 C CA . ARG A 1 86 ? 17.518 -0.523 -9.474 1.00 81.44 86 ARG A CA 1
ATOM 629 C C . ARG A 1 86 ? 16.185 -0.063 -10.056 1.00 81.44 86 ARG A C 1
ATOM 631 O O . ARG A 1 86 ? 15.323 -0.884 -10.364 1.00 81.44 86 ARG A O 1
ATOM 638 N N . ALA A 1 87 ? 16.055 1.248 -10.250 1.00 84.25 87 ALA A N 1
ATOM 639 C CA . ALA A 1 87 ? 14.942 1.868 -10.956 1.00 84.25 87 ALA A CA 1
ATOM 640 C C . ALA A 1 87 ? 15.470 2.817 -12.042 1.00 84.25 87 ALA A C 1
ATOM 642 O O . ALA A 1 87 ? 16.294 3.690 -11.768 1.00 84.25 87 ALA A O 1
ATOM 643 N N . TYR A 1 88 ? 14.979 2.646 -13.263 1.00 88.56 88 TYR A N 1
ATOM 644 C CA . TYR A 1 88 ? 15.275 3.459 -14.434 1.00 88.56 88 TYR A CA 1
ATOM 645 C C . TYR A 1 88 ? 14.062 4.333 -14.742 1.00 88.56 88 TYR A C 1
ATOM 647 O O . TYR A 1 88 ? 12.949 3.830 -14.912 1.00 88.56 88 TYR A O 1
ATOM 655 N N . ILE A 1 89 ? 14.281 5.644 -14.793 1.00 85.06 89 ILE A N 1
ATOM 656 C CA . ILE A 1 89 ? 13.223 6.652 -14.869 1.00 85.06 89 ILE A CA 1
ATOM 657 C C . ILE A 1 89 ? 13.279 7.335 -16.236 1.00 85.06 89 ILE A C 1
ATOM 659 O O . ILE A 1 89 ? 14.329 7.837 -16.628 1.00 85.06 89 ILE A O 1
ATOM 663 N N . GLY A 1 90 ? 12.151 7.350 -16.951 1.00 84.25 90 GLY A N 1
ATOM 664 C CA . GLY A 1 90 ? 12.032 7.975 -18.270 1.00 84.25 90 GLY A CA 1
ATOM 665 C C . GLY A 1 90 ? 12.054 9.505 -18.222 1.00 84.25 90 GLY A C 1
ATOM 666 O O . GLY A 1 90 ? 12.866 10.126 -18.902 1.00 84.25 90 GLY A O 1
ATOM 667 N N . VAL A 1 91 ? 11.179 10.112 -17.414 1.00 80.88 91 VAL A N 1
ATOM 668 C CA . VAL A 1 91 ? 11.149 11.565 -17.165 1.00 80.88 91 VAL A CA 1
ATOM 669 C C . VAL A 1 91 ? 11.021 11.871 -15.677 1.00 80.88 91 VAL A C 1
ATOM 671 O O . VAL A 1 91 ? 10.440 11.088 -14.926 1.00 80.88 91 VAL A O 1
ATOM 674 N N . ASP A 1 92 ? 11.546 13.014 -15.243 1.00 75.44 92 ASP A N 1
ATOM 675 C CA . ASP A 1 92 ? 11.398 13.464 -13.859 1.00 75.44 92 ASP A CA 1
ATOM 676 C C . ASP A 1 92 ? 10.006 14.062 -13.584 1.00 75.44 92 ASP A C 1
ATOM 678 O O . ASP A 1 92 ? 9.252 14.440 -14.492 1.00 75.44 92 ASP A O 1
ATOM 682 N N . ARG A 1 93 ? 9.664 14.172 -12.297 1.00 69.75 93 ARG A N 1
ATOM 683 C CA . ARG A 1 93 ? 8.398 14.776 -11.852 1.00 69.75 93 ARG A CA 1
ATOM 684 C C . ARG A 1 93 ? 8.237 16.237 -12.287 1.00 69.75 93 ARG A C 1
ATOM 686 O O . ARG A 1 93 ? 7.119 16.696 -12.486 1.00 69.75 93 ARG A O 1
ATOM 693 N N . HIS A 1 94 ? 9.337 16.977 -12.445 1.00 71.50 94 HIS A N 1
ATOM 694 C CA . HIS A 1 94 ? 9.304 18.391 -12.829 1.00 71.50 94 HIS A CA 1
ATOM 695 C C . HIS A 1 94 ? 8.866 18.550 -14.285 1.00 71.50 94 HIS A C 1
ATOM 697 O O . HIS A 1 94 ? 8.068 19.424 -14.616 1.00 71.50 94 HIS A O 1
ATOM 703 N N . THR A 1 95 ? 9.338 17.657 -15.147 1.00 73.19 95 THR A N 1
ATOM 704 C CA . THR A 1 95 ? 8.928 17.548 -16.541 1.00 73.19 95 THR A CA 1
ATOM 705 C C . THR A 1 95 ? 7.473 17.107 -16.623 1.00 73.19 95 THR A C 1
ATOM 707 O O . THR A 1 95 ? 6.707 17.725 -17.354 1.00 73.19 95 THR A O 1
ATOM 710 N N . ALA A 1 96 ? 7.055 16.107 -15.841 1.00 70.50 96 ALA A N 1
ATOM 711 C CA . ALA A 1 96 ? 5.654 15.682 -15.791 1.00 70.50 96 ALA A CA 1
ATOM 712 C C . ALA A 1 96 ? 4.706 16.816 -15.340 1.00 70.50 96 ALA A C 1
ATOM 714 O O . ALA A 1 96 ? 3.653 17.019 -15.952 1.00 70.50 96 ALA A O 1
ATOM 715 N N . ALA A 1 97 ? 5.114 17.613 -14.347 1.00 70.06 97 ALA A N 1
ATOM 716 C CA . ALA A 1 97 ? 4.359 18.766 -13.856 1.00 70.06 97 ALA A CA 1
ATOM 717 C C . ALA A 1 97 ? 4.121 19.833 -14.939 1.00 70.06 97 ALA A C 1
ATOM 719 O O . ALA A 1 97 ? 3.021 20.382 -15.018 1.00 70.06 97 ALA A O 1
ATOM 720 N N . LYS A 1 98 ? 5.090 20.074 -15.842 1.00 71.12 98 LYS A N 1
ATOM 721 C CA . LYS A 1 98 ? 4.910 20.988 -16.995 1.00 71.12 98 LYS A CA 1
ATOM 722 C C . LYS A 1 98 ? 3.733 20.591 -17.898 1.00 71.12 98 LYS A C 1
ATOM 724 O O . LYS A 1 98 ? 3.173 21.450 -18.570 1.00 71.12 98 LYS A O 1
ATOM 729 N N . TYR A 1 99 ? 3.349 19.315 -17.901 1.00 73.19 99 TYR A N 1
ATOM 730 C CA . TYR A 1 99 ? 2.256 18.775 -18.713 1.00 73.19 99 TYR A CA 1
ATOM 731 C C . TYR A 1 99 ? 0.978 18.494 -17.906 1.00 73.19 99 TYR A C 1
ATOM 733 O O . TYR A 1 99 ? 0.123 17.734 -18.356 1.00 73.19 99 TYR A O 1
ATOM 741 N N . GLY A 1 100 ? 0.826 19.109 -16.728 1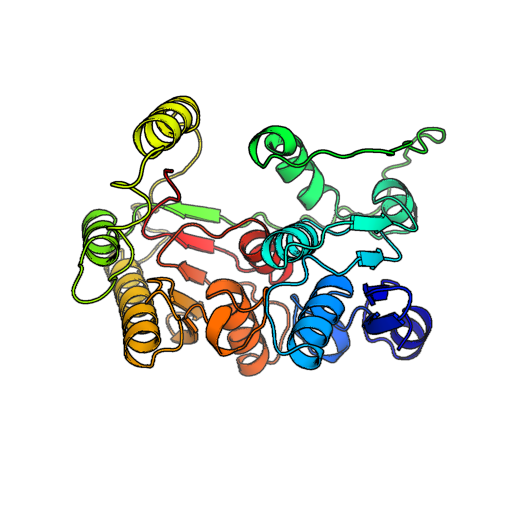.00 65.81 100 GLY A N 1
ATOM 742 C CA . GLY A 1 100 ? -0.401 19.037 -15.926 1.00 65.81 100 GLY A CA 1
ATOM 743 C C . GLY A 1 100 ? -0.478 17.853 -14.959 1.00 65.81 100 GLY A C 1
ATOM 744 O O . GLY A 1 100 ? -1.509 17.667 -14.317 1.00 65.81 100 GLY A O 1
ATOM 745 N N . PHE A 1 101 ? 0.601 17.079 -14.806 1.00 66.25 101 PHE A N 1
ATOM 746 C CA . PHE A 1 101 ? 0.723 16.035 -13.780 1.00 66.25 101 PHE A CA 1
ATOM 747 C C . PHE A 1 101 ? 1.478 16.567 -12.563 1.00 66.25 101 PHE A C 1
ATOM 749 O O . PHE A 1 101 ? 2.502 16.019 -12.157 1.00 66.25 101 PHE A O 1
ATOM 756 N N . ASP A 1 102 ? 1.011 17.700 -12.035 1.00 61.47 102 ASP A N 1
ATOM 757 C CA . ASP A 1 102 ? 1.681 18.365 -10.927 1.00 61.47 102 ASP A CA 1
ATOM 758 C C . ASP A 1 102 ? 1.205 17.828 -9.571 1.00 61.47 102 ASP A C 1
ATOM 760 O O . ASP A 1 102 ? 0.216 18.278 -8.990 1.00 61.47 102 ASP A O 1
ATOM 764 N N . ASP A 1 103 ? 1.942 16.848 -9.059 1.00 63.75 103 ASP A N 1
ATOM 765 C CA . ASP A 1 103 ? 1.780 16.311 -7.710 1.00 63.75 103 ASP A CA 1
ATOM 766 C C . ASP A 1 103 ? 2.697 17.023 -6.694 1.00 63.75 103 ASP A C 1
ATOM 768 O O . ASP A 1 103 ? 3.082 16.436 -5.681 1.00 63.75 103 ASP A O 1
ATOM 772 N N . LYS A 1 104 ? 3.050 18.300 -6.927 1.00 54.38 104 LYS A N 1
ATOM 773 C CA . LYS A 1 104 ? 3.963 19.088 -6.076 1.00 54.38 104 LYS A CA 1
ATOM 774 C C . LYS A 1 104 ? 3.671 18.997 -4.579 1.00 54.38 104 LYS A C 1
ATOM 776 O O . LYS A 1 104 ? 4.606 18.894 -3.797 1.00 54.38 104 LYS A O 1
ATOM 781 N N . VAL A 1 105 ? 2.394 18.976 -4.184 1.00 54.38 105 VAL A N 1
ATOM 782 C CA . VAL A 1 105 ? 1.975 18.867 -2.772 1.00 54.38 105 VAL A CA 1
ATOM 783 C C . VAL A 1 105 ? 2.527 17.592 -2.115 1.00 54.38 105 VAL A C 1
ATOM 785 O O . VAL A 1 105 ? 3.013 17.649 -0.992 1.00 54.38 105 VAL A O 1
ATOM 788 N N . PHE A 1 106 ? 2.545 16.465 -2.838 1.00 59.59 106 PHE A N 1
ATOM 789 C CA . PHE A 1 106 ? 3.078 15.187 -2.346 1.00 59.59 106 PHE A CA 1
ATOM 790 C C . PHE A 1 106 ? 4.600 15.219 -2.215 1.00 59.59 106 PHE A C 1
ATOM 792 O O . PHE A 1 106 ? 5.173 14.636 -1.295 1.00 59.59 106 PHE A O 1
ATOM 799 N N . TYR A 1 107 ? 5.266 15.869 -3.168 1.00 53.31 107 TYR A N 1
ATOM 800 C CA . TYR A 1 107 ? 6.720 15.905 -3.232 1.00 53.31 107 TYR A CA 1
ATOM 801 C C . TYR A 1 107 ? 7.327 16.935 -2.288 1.00 53.31 107 TYR A C 1
ATOM 803 O O . TYR A 1 107 ? 8.360 16.635 -1.710 1.00 53.31 107 TYR A O 1
ATOM 811 N N . ASP A 1 108 ? 6.702 18.094 -2.082 1.00 54.81 108 ASP A N 1
ATOM 812 C CA . ASP A 1 108 ? 7.187 19.117 -1.149 1.00 54.81 108 ASP A CA 1
ATOM 813 C C . ASP A 1 108 ? 7.197 18.586 0.296 1.00 54.81 108 ASP A C 1
ATOM 815 O O . ASP A 1 108 ? 8.165 18.784 1.033 1.00 54.81 108 ASP A O 1
ATOM 819 N N . GLU A 1 109 ? 6.153 17.851 0.691 1.00 50.62 109 GLU A N 1
ATOM 820 C CA . GLU A 1 109 ? 6.056 17.265 2.028 1.00 50.62 109 GLU A CA 1
ATOM 821 C C . GLU A 1 109 ? 7.105 16.167 2.249 1.00 50.62 109 GLU A C 1
ATOM 823 O O . GLU A 1 109 ? 7.747 16.116 3.301 1.00 50.62 109 GLU A O 1
ATOM 828 N N . ILE A 1 110 ? 7.359 15.336 1.238 1.00 51.00 110 ILE A N 1
ATOM 829 C CA . ILE A 1 110 ? 8.341 14.251 1.336 1.00 51.00 110 ILE A CA 1
ATOM 830 C C . ILE A 1 110 ? 9.766 14.718 1.099 1.00 51.00 110 ILE A C 1
ATOM 832 O O . ILE A 1 110 ? 10.659 14.216 1.766 1.00 51.00 110 ILE A O 1
ATOM 836 N N . ASP A 1 111 ? 10.015 15.693 0.229 1.00 47.31 111 ASP A N 1
ATOM 837 C CA . ASP A 1 111 ? 11.344 16.273 0.030 1.00 47.31 111 ASP A CA 1
ATOM 838 C C . ASP A 1 111 ? 11.811 17.032 1.266 1.00 47.31 111 ASP A C 1
ATOM 840 O O . ASP A 1 111 ? 12.987 16.928 1.618 1.00 47.31 111 ASP A O 1
ATOM 844 N N . SER A 1 112 ? 10.898 17.689 1.993 1.00 48.53 112 SER A N 1
ATOM 845 C CA . SER A 1 112 ? 11.217 18.249 3.312 1.00 48.53 112 SER A CA 1
ATOM 846 C C . SER A 1 112 ? 11.711 17.181 4.307 1.00 48.53 112 SER A C 1
ATOM 848 O O . SER A 1 112 ? 12.410 17.505 5.267 1.00 48.53 112 SER A O 1
ATOM 850 N N . LYS A 1 113 ? 11.415 15.896 4.040 1.00 41.44 113 LYS A N 1
ATOM 851 C CA . LYS A 1 113 ? 11.723 14.726 4.876 1.00 41.44 113 LYS A CA 1
ATOM 852 C C . LYS A 1 113 ? 12.601 13.665 4.169 1.00 41.44 113 LYS A C 1
ATOM 854 O O . LYS A 1 113 ? 12.889 12.628 4.754 1.00 41.44 113 LYS A O 1
ATOM 859 N N . ALA A 1 114 ? 13.095 13.882 2.945 1.00 37.97 114 ALA A N 1
ATOM 860 C CA . ALA A 1 114 ? 13.689 12.815 2.116 1.00 37.97 114 ALA A CA 1
ATOM 861 C C . ALA A 1 114 ? 15.011 12.255 2.674 1.00 37.97 114 ALA A C 1
ATOM 863 O O . ALA A 1 114 ? 15.270 11.054 2.578 1.00 37.97 114 ALA A O 1
ATOM 864 N N . GLY A 1 115 ? 15.819 13.103 3.321 1.00 35.53 115 GLY A N 1
ATOM 865 C CA . GLY A 1 115 ? 17.015 12.668 4.052 1.00 35.53 115 GLY A CA 1
ATOM 866 C C . GLY A 1 115 ? 16.699 11.803 5.281 1.00 35.53 115 GLY A C 1
ATOM 867 O O . GLY A 1 115 ? 17.523 10.984 5.675 1.00 35.53 115 GLY A O 1
ATOM 868 N N . HIS A 1 116 ? 15.494 11.938 5.844 1.00 35.06 116 HIS A N 1
ATOM 869 C CA . HIS A 1 116 ? 15.005 11.177 6.996 1.00 35.06 116 HIS A CA 1
ATOM 870 C C . HIS A 1 116 ? 14.566 9.751 6.610 1.00 35.06 116 HIS A C 1
ATOM 872 O O . HIS A 1 116 ? 14.709 8.830 7.405 1.00 35.06 116 HIS A O 1
ATOM 878 N N . TYR A 1 117 ? 14.116 9.543 5.366 1.00 34.91 117 TYR A N 1
ATOM 879 C CA . TYR A 1 117 ? 13.697 8.233 4.840 1.00 34.91 117 TYR A CA 1
ATOM 880 C C . TYR A 1 117 ? 14.814 7.442 4.137 1.00 34.91 117 TYR A C 1
ATOM 882 O O . TYR A 1 117 ? 14.551 6.408 3.527 1.00 34.91 117 TYR A O 1
ATOM 890 N N . GLY A 1 118 ? 16.063 7.923 4.170 1.00 31.69 118 GLY A N 1
ATOM 891 C CA . GLY A 1 118 ? 17.197 7.233 3.542 1.00 31.69 118 GLY A CA 1
ATOM 892 C C . GLY A 1 118 ? 17.146 7.176 2.007 1.00 31.69 118 GLY A C 1
ATOM 893 O O . GLY A 1 118 ? 17.881 6.396 1.399 1.00 31.69 118 GLY A O 1
ATOM 894 N N . ILE A 1 119 ? 16.313 8.002 1.364 1.00 36.75 119 ILE A N 1
ATOM 895 C CA . ILE A 1 119 ? 16.168 8.041 -0.095 1.00 36.75 119 ILE A CA 1
ATOM 896 C C . ILE A 1 119 ? 17.403 8.730 -0.695 1.00 36.75 119 ILE A C 1
ATOM 898 O O . ILE A 1 119 ? 17.574 9.944 -0.584 1.00 36.75 119 ILE A O 1
ATOM 902 N N . LYS A 1 120 ? 18.277 7.959 -1.355 1.00 36.66 120 LYS A N 1
ATOM 903 C CA . LYS A 1 120 ? 19.435 8.483 -2.098 1.00 36.66 120 LYS A CA 1
ATOM 904 C C . LYS A 1 120 ? 19.131 8.515 -3.594 1.00 36.66 120 LYS A C 1
ATOM 906 O O . LYS A 1 120 ? 19.100 7.476 -4.243 1.00 36.66 120 LYS A O 1
ATOM 911 N N . ARG A 1 121 ? 18.940 9.717 -4.147 1.00 41.53 121 ARG A N 1
ATOM 912 C CA . ARG A 1 121 ? 18.828 9.938 -5.598 1.00 41.53 121 ARG A CA 1
ATOM 913 C C . ARG A 1 121 ? 20.235 9.972 -6.206 1.00 41.53 121 ARG A C 1
ATOM 915 O O . ARG A 1 121 ? 20.992 10.901 -5.939 1.00 41.53 121 ARG A O 1
ATOM 922 N N . THR A 1 122 ? 20.602 8.979 -7.008 1.00 31.30 122 THR A N 1
ATOM 923 C CA . THR A 1 122 ? 21.878 8.940 -7.746 1.00 31.30 122 THR A CA 1
ATOM 924 C C . THR A 1 122 ? 21.615 9.003 -9.252 1.00 31.30 122 THR A C 1
ATOM 926 O O . THR A 1 122 ? 20.740 8.311 -9.756 1.00 31.30 122 THR A O 1
ATOM 929 N N . GLY A 1 123 ? 22.354 9.854 -9.978 1.00 29.81 123 GLY A N 1
ATOM 930 C CA . GLY A 1 123 ? 22.196 10.033 -11.435 1.00 29.81 123 GLY A CA 1
ATOM 931 C C . GLY A 1 123 ? 21.140 11.061 -11.869 1.00 29.81 123 GLY A C 1
ATOM 932 O O . GLY A 1 123 ? 20.801 11.128 -13.045 1.00 29.81 123 GLY A O 1
ATOM 933 N N . TYR A 1 124 ? 20.629 11.868 -10.938 1.00 37.53 124 TYR A N 1
ATOM 934 C CA . TYR A 1 124 ? 19.647 12.918 -11.214 1.00 37.53 124 TYR A CA 1
ATOM 935 C C . TYR A 1 124 ? 20.301 14.143 -11.873 1.00 37.53 124 TYR A C 1
ATOM 937 O O . TYR A 1 124 ? 21.144 14.797 -11.257 1.00 37.53 124 TYR A O 1
ATOM 945 N N . ILE A 1 125 ? 19.893 14.471 -13.103 1.00 38.94 125 ILE A N 1
ATOM 946 C CA . ILE A 1 125 ? 20.203 15.750 -13.757 1.00 38.94 125 ILE A CA 1
ATOM 947 C C . ILE A 1 125 ? 18.882 16.522 -13.889 1.00 38.94 125 ILE A C 1
ATOM 949 O O . ILE A 1 125 ? 18.091 16.201 -14.774 1.00 38.94 125 ILE A O 1
ATOM 953 N N . PRO A 1 126 ? 18.611 17.509 -13.017 1.00 41.03 126 PRO A N 1
ATOM 954 C CA . PRO A 1 126 ? 17.400 18.310 -13.116 1.00 41.03 126 PRO A CA 1
ATOM 955 C C . PRO A 1 126 ? 17.412 19.133 -14.406 1.00 41.03 126 PRO A C 1
ATOM 957 O O . PRO A 1 126 ? 18.364 19.871 -14.664 1.00 41.03 126 PRO A O 1
ATOM 960 N N . ASN A 1 127 ? 16.341 19.064 -15.198 1.00 42.12 127 ASN A N 1
ATOM 961 C CA . ASN A 1 127 ? 16.186 19.929 -16.367 1.00 42.12 127 ASN A CA 1
ATOM 962 C C . ASN A 1 127 ? 15.613 21.299 -15.941 1.00 42.12 127 ASN A C 1
ATOM 964 O O . ASN A 1 127 ? 14.431 21.589 -16.115 1.00 42.12 127 ASN A O 1
ATOM 968 N N . THR A 1 128 ? 16.445 22.133 -15.308 1.00 43.12 128 THR A N 1
ATOM 969 C CA . THR A 1 128 ? 16.069 23.429 -14.692 1.00 43.12 128 THR A CA 1
ATOM 970 C C . THR A 1 128 ? 16.030 24.619 -15.656 1.00 43.12 128 THR A C 1
ATOM 972 O O . THR A 1 128 ? 15.957 25.763 -15.215 1.00 43.12 128 THR A O 1
ATOM 975 N N . SER A 1 129 ? 16.074 24.398 -16.969 1.00 39.97 129 SER A N 1
ATOM 976 C CA . SER A 1 129 ? 16.328 25.464 -17.950 1.00 39.97 129 SER A CA 1
ATOM 977 C C . SER A 1 129 ? 15.139 26.380 -18.289 1.00 39.97 129 SER A C 1
ATOM 979 O O . SER A 1 129 ? 15.326 27.331 -19.042 1.00 39.97 129 SER A O 1
ATOM 981 N N . GLU A 1 130 ? 13.940 26.181 -17.730 1.00 44.47 130 GLU A N 1
ATOM 982 C CA . GLU A 1 130 ? 12.772 27.013 -18.068 1.00 44.47 130 GLU A CA 1
ATOM 983 C C . GLU A 1 130 ? 11.972 27.420 -16.828 1.00 44.47 130 GLU A C 1
ATOM 985 O O . GLU A 1 130 ? 11.527 26.578 -16.045 1.00 44.47 130 GLU A O 1
ATOM 990 N N . ALA A 1 131 ? 11.789 28.733 -16.667 1.00 40.53 131 ALA A N 1
ATOM 991 C CA . ALA A 1 131 ? 11.039 29.341 -15.578 1.00 40.53 131 ALA A CA 1
ATOM 992 C C . ALA A 1 131 ? 9.565 28.897 -15.590 1.00 40.53 131 ALA A C 1
ATOM 994 O O . ALA A 1 131 ? 8.882 28.944 -16.612 1.00 40.53 131 ALA A O 1
ATOM 995 N N . HIS A 1 132 ? 9.078 28.476 -14.422 1.00 44.12 132 HIS A N 1
ATOM 996 C CA . HIS A 1 132 ? 7.694 28.071 -14.186 1.00 44.12 132 HIS A CA 1
ATOM 997 C C . HIS A 1 132 ? 6.721 29.249 -14.379 1.00 44.12 132 HIS A C 1
ATOM 999 O O . HIS A 1 132 ? 6.927 30.312 -13.796 1.00 44.12 132 HIS A O 1
ATOM 1005 N N . ASN A 1 133 ? 5.623 29.033 -15.113 1.00 37.75 133 ASN A N 1
ATOM 1006 C CA . ASN A 1 133 ? 4.473 29.942 -15.168 1.00 37.75 133 ASN A CA 1
ATOM 1007 C C . ASN A 1 133 ? 3.284 29.310 -14.402 1.00 37.75 133 ASN A C 1
ATOM 1009 O O . ASN A 1 133 ? 2.674 28.369 -14.914 1.00 37.75 133 ASN A O 1
ATOM 1013 N N . PRO A 1 134 ? 2.974 29.734 -13.162 1.00 42.34 134 PRO A N 1
ATOM 1014 C CA . PRO A 1 134 ? 2.085 29.011 -12.249 1.00 42.34 134 PRO A CA 1
ATOM 1015 C C . PRO A 1 134 ? 0.602 29.411 -12.399 1.00 42.34 134 PRO A C 1
ATOM 1017 O O . PRO A 1 134 ? -0.049 29.745 -11.408 1.00 42.34 134 PRO A O 1
ATOM 1020 N N . GLN A 1 135 ? 0.053 29.388 -13.619 1.00 31.98 135 GLN A N 1
ATOM 1021 C CA . GLN A 1 135 ? -1.348 29.770 -13.896 1.00 31.98 135 GLN A CA 1
ATOM 1022 C C . GLN A 1 135 ? -2.317 28.585 -14.088 1.00 31.98 135 GLN A C 1
ATOM 1024 O O . GLN A 1 135 ? -3.437 28.779 -14.552 1.00 31.98 135 GLN A O 1
ATOM 1029 N N . GLY A 1 136 ? -1.935 27.364 -13.706 1.00 36.53 136 GLY A N 1
ATOM 1030 C CA . GLY A 1 136 ? -2.893 26.262 -13.564 1.00 36.53 136 GLY A CA 1
ATOM 1031 C C . GLY A 1 136 ? -3.673 26.389 -12.253 1.00 36.53 136 GLY A C 1
ATOM 1032 O O . GLY A 1 136 ? -3.068 26.633 -11.208 1.00 36.53 136 GLY A O 1
ATOM 1033 N N . GLU A 1 137 ? -5.001 26.241 -12.295 1.00 32.03 137 GLU A N 1
ATOM 1034 C CA . GLU A 1 137 ? -5.858 26.159 -11.104 1.00 32.03 137 GLU A CA 1
ATOM 1035 C C . GLU A 1 137 ? -5.271 25.161 -10.095 1.00 32.03 137 GLU A C 1
ATOM 1037 O O . GLU A 1 137 ? -5.216 23.954 -10.335 1.00 32.03 137 GLU A O 1
ATOM 1042 N N . ARG A 1 138 ? -4.810 25.671 -8.947 1.00 36.59 138 ARG A N 1
ATOM 1043 C CA . ARG A 1 138 ? -4.374 24.833 -7.829 1.00 36.59 138 ARG A CA 1
ATOM 1044 C C . ARG A 1 138 ? -5.602 24.135 -7.269 1.00 36.59 138 ARG A C 1
ATOM 1046 O O . ARG A 1 138 ? -6.361 24.730 -6.507 1.00 36.59 138 ARG A O 1
ATOM 1053 N N . VAL A 1 139 ? -5.789 22.868 -7.609 1.00 35.62 139 VAL A N 1
ATOM 1054 C CA . VAL A 1 139 ? -6.707 22.016 -6.855 1.00 35.62 139 VAL A CA 1
ATOM 1055 C C . VAL A 1 139 ? -6.066 21.811 -5.484 1.00 35.62 139 VAL A C 1
ATOM 1057 O O . VAL A 1 139 ? -5.099 21.061 -5.357 1.00 35.62 139 VAL A O 1
ATOM 1060 N N . PHE A 1 140 ? -6.556 22.519 -4.464 1.00 33.69 140 PHE A N 1
ATOM 1061 C CA . PHE A 1 140 ? -6.178 22.273 -3.075 1.00 33.69 140 PHE A CA 1
ATOM 1062 C C . PHE A 1 140 ? -6.573 20.831 -2.732 1.00 33.69 140 PHE A C 1
ATOM 1064 O O . PHE A 1 140 ? -7.740 20.532 -2.489 1.00 33.69 140 PHE A O 1
ATOM 1071 N N . LYS A 1 141 ? -5.610 19.905 -2.785 1.00 42.69 141 LYS A N 1
ATOM 1072 C CA . LYS A 1 141 ? -5.779 18.565 -2.220 1.00 42.69 141 LYS A CA 1
ATOM 1073 C C . LYS A 1 141 ? -5.769 18.765 -0.700 1.00 42.69 141 LYS A C 1
ATOM 1075 O O . LYS A 1 141 ? -4.751 19.191 -0.161 1.00 42.69 141 LYS A O 1
ATOM 1080 N N . ASN A 1 142 ? -6.911 18.559 -0.036 1.00 44.12 142 ASN A N 1
ATOM 1081 C CA . ASN A 1 142 ? -6.989 18.636 1.425 1.00 44.12 142 ASN A CA 1
ATOM 1082 C C . ASN A 1 142 ? -5.973 17.652 2.016 1.00 44.12 142 ASN A C 1
ATOM 1084 O O . ASN A 1 142 ? -5.960 16.478 1.645 1.00 44.12 142 ASN A O 1
ATOM 1088 N N . MET A 1 143 ? -5.100 18.157 2.884 1.00 54.22 143 MET A N 1
ATOM 1089 C CA . MET A 1 143 ? -4.125 17.336 3.594 1.00 54.22 143 MET A CA 1
ATOM 1090 C C . MET A 1 143 ? -4.859 16.394 4.546 1.00 54.22 143 MET A C 1
ATOM 1092 O O . MET A 1 143 ? -5.860 16.784 5.145 1.00 54.22 143 MET A O 1
ATOM 1096 N N . VAL A 1 144 ? -4.366 15.162 4.676 1.00 62.72 144 VAL A N 1
ATOM 1097 C CA . VAL A 1 144 ? -4.911 14.210 5.647 1.00 62.72 144 VAL A CA 1
ATOM 1098 C C . VAL A 1 144 ? -4.530 14.644 7.060 1.00 62.72 144 VAL A C 1
ATOM 1100 O O . VAL A 1 144 ? -3.359 14.912 7.334 1.00 62.72 144 VAL A O 1
ATOM 1103 N N . ASP A 1 145 ? -5.504 14.699 7.966 1.00 65.88 145 ASP A N 1
ATOM 1104 C CA . ASP A 1 145 ? -5.204 14.878 9.384 1.00 65.88 145 ASP A CA 1
ATOM 1105 C C . ASP A 1 145 ? -4.774 13.537 9.991 1.00 65.88 145 ASP A C 1
ATOM 1107 O O . ASP A 1 145 ? -5.487 12.535 9.891 1.00 65.88 145 ASP A O 1
ATOM 1111 N N . VAL A 1 146 ? -3.597 13.526 10.617 1.00 66.25 146 VAL A N 1
ATOM 1112 C CA . VAL A 1 146 ? -3.026 12.365 11.310 1.00 66.25 146 VAL A CA 1
ATOM 1113 C C . VAL A 1 146 ? -3.100 12.599 12.815 1.00 66.25 146 VAL A C 1
ATOM 1115 O O . VAL A 1 146 ? -2.586 13.606 13.309 1.00 66.25 146 VAL A O 1
ATOM 1118 N N . TYR A 1 147 ? -3.722 11.662 13.527 1.00 70.69 147 TYR A N 1
ATOM 1119 C CA . TYR A 1 147 ? -3.818 11.643 14.985 1.00 70.69 147 TYR A CA 1
ATOM 1120 C C . TYR A 1 147 ? -3.182 10.370 15.534 1.00 70.69 147 TYR A C 1
ATOM 1122 O O . TYR A 1 147 ? -3.448 9.281 15.029 1.00 70.69 147 TYR A O 1
ATOM 1130 N N . ASP A 1 148 ? -2.399 10.486 16.603 1.00 70.50 148 ASP A N 1
ATOM 1131 C CA . ASP A 1 148 ? -1.671 9.359 17.195 1.00 70.50 148 ASP A CA 1
ATOM 1132 C C . ASP A 1 148 ? -2.023 9.137 18.665 1.00 70.50 148 ASP A C 1
ATOM 1134 O O . ASP A 1 148 ? -2.388 10.065 19.387 1.00 70.50 148 ASP A O 1
ATOM 1138 N N . GLY A 1 149 ? -1.829 7.902 19.129 1.00 68.44 149 GLY A N 1
ATOM 1139 C CA . GLY A 1 149 ? -1.853 7.556 20.548 1.00 68.44 149 GLY A CA 1
ATOM 1140 C C . GLY A 1 149 ? -3.186 7.019 21.063 1.00 68.44 149 GLY A C 1
ATOM 1141 O O . GLY A 1 149 ? -3.377 6.943 22.275 1.00 68.44 149 GLY A O 1
ATOM 1142 N N . ILE A 1 150 ? -4.109 6.620 20.183 1.00 75.06 150 ILE A N 1
ATOM 1143 C CA . ILE A 1 150 ? -5.351 5.968 20.624 1.00 75.06 150 ILE A CA 1
ATOM 1144 C C . ILE A 1 150 ? -5.028 4.581 21.162 1.00 75.06 150 ILE A C 1
ATOM 1146 O O . ILE A 1 150 ? -4.520 3.733 20.431 1.00 75.06 150 ILE A O 1
ATOM 1150 N N . LEU A 1 151 ? -5.372 4.347 22.433 1.00 78.25 151 LEU A N 1
ATOM 1151 C CA . LEU A 1 151 ? -5.077 3.097 23.138 1.00 78.25 151 LEU A CA 1
ATOM 1152 C C . LEU A 1 151 ? -3.591 2.719 23.062 1.00 78.25 151 LEU A C 1
ATOM 1154 O O . LEU A 1 151 ? -3.258 1.540 22.943 1.00 78.25 151 LEU A O 1
ATOM 1158 N N . LYS A 1 152 ? -2.695 3.715 23.090 1.00 77.81 152 LYS A N 1
ATOM 1159 C CA . LYS A 1 152 ? -1.256 3.519 22.885 1.00 77.81 152 LYS A CA 1
ATOM 1160 C C . LYS A 1 152 ? -0.707 2.375 23.736 1.00 77.81 152 LYS A C 1
ATOM 1162 O O . LYS A 1 152 ? -0.040 1.494 23.201 1.00 77.81 152 LYS A O 1
ATOM 1167 N N . GLU A 1 153 ? -1.002 2.363 25.035 1.00 79.75 153 GLU A N 1
ATOM 1168 C CA . GLU A 1 153 ? -0.518 1.343 25.967 1.00 79.75 153 GLU A CA 1
ATOM 1169 C C . GLU A 1 153 ? -1.013 -0.062 25.592 1.00 79.75 153 GLU A C 1
ATOM 1171 O O . GLU A 1 153 ? -0.220 -1.007 25.559 1.00 79.75 153 GLU A O 1
ATOM 1176 N N . ASP A 1 154 ? -2.296 -0.204 25.252 1.00 82.75 154 ASP A N 1
ATOM 1177 C CA . ASP A 1 154 ? -2.890 -1.486 24.855 1.00 82.75 154 ASP A CA 1
ATOM 1178 C C . ASP A 1 154 ? -2.312 -1.981 23.526 1.00 82.75 154 ASP A C 1
ATOM 1180 O O . ASP A 1 154 ? -2.021 -3.169 23.362 1.00 82.75 154 ASP A O 1
ATOM 1184 N N . VAL A 1 155 ? -2.118 -1.072 22.569 1.00 79.50 155 VAL A N 1
ATOM 1185 C CA . VAL A 1 155 ? -1.536 -1.383 21.264 1.00 79.50 155 VAL A CA 1
ATOM 1186 C C . VAL A 1 155 ? -0.060 -1.761 21.424 1.00 79.50 155 VAL A C 1
ATOM 1188 O O . VAL A 1 155 ? 0.371 -2.776 20.879 1.00 79.50 155 VAL A O 1
ATOM 1191 N N . GLU A 1 156 ? 0.721 -1.044 22.235 1.00 79.75 156 GLU A N 1
ATOM 1192 C CA . GLU A 1 156 ? 2.095 -1.437 22.567 1.00 79.75 156 GLU A CA 1
ATOM 1193 C C . GLU A 1 156 ? 2.153 -2.826 23.212 1.00 79.75 156 GLU A C 1
ATOM 1195 O O . GLU A 1 156 ? 2.994 -3.653 22.845 1.00 79.75 156 GLU A O 1
ATOM 1200 N N . GLN A 1 157 ? 1.264 -3.097 24.170 1.00 80.69 157 GLN A N 1
ATOM 1201 C CA . GLN A 1 157 ? 1.162 -4.401 24.816 1.00 80.69 157 GLN A CA 1
ATOM 1202 C C . GLN A 1 157 ? 0.812 -5.491 23.793 1.00 80.69 157 GLN A C 1
ATOM 1204 O O . GLN A 1 157 ? 1.398 -6.573 23.825 1.00 80.69 157 GLN A O 1
ATOM 1209 N N . PHE A 1 158 ? -0.069 -5.193 22.837 1.00 79.56 158 PHE A N 1
ATOM 1210 C CA . PHE A 1 158 ? -0.439 -6.085 21.739 1.00 79.56 158 PHE A CA 1
ATOM 1211 C C . PHE A 1 158 ? 0.744 -6.430 20.820 1.00 79.56 158 PHE A C 1
ATOM 1213 O O . PHE A 1 158 ? 0.879 -7.579 20.394 1.00 79.56 158 PHE A O 1
ATOM 1220 N N . PHE A 1 159 ? 1.650 -5.481 20.560 1.00 74.69 159 PHE A N 1
ATOM 1221 C CA . PHE A 1 159 ? 2.902 -5.755 19.842 1.00 74.69 159 PHE A CA 1
ATOM 1222 C C . PHE A 1 159 ? 3.913 -6.563 20.677 1.00 74.69 159 PHE A C 1
ATOM 1224 O O . PHE A 1 159 ? 4.695 -7.327 20.105 1.00 74.69 159 PHE A O 1
ATOM 1231 N N . LYS A 1 160 ? 3.907 -6.415 22.011 1.00 73.19 160 LYS A N 1
ATOM 1232 C CA . LYS A 1 160 ? 4.813 -7.108 22.952 1.00 73.19 160 LYS A CA 1
ATOM 1233 C C . LYS A 1 160 ? 4.343 -8.520 23.332 1.00 73.19 160 LYS A C 1
ATOM 1235 O O . LYS A 1 160 ? 5.154 -9.333 23.783 1.00 73.19 160 LYS A O 1
ATOM 1240 N N . ASP A 1 161 ? 3.060 -8.831 23.169 1.00 70.75 161 ASP A N 1
ATOM 1241 C CA . ASP A 1 161 ? 2.484 -10.117 23.559 1.00 70.75 161 ASP A CA 1
ATOM 1242 C C . ASP A 1 161 ? 3.007 -11.268 22.684 1.00 70.75 161 ASP A C 1
ATOM 1244 O O . ASP A 1 161 ? 2.592 -11.462 21.545 1.00 70.75 161 ASP A O 1
ATOM 1248 N N . THR A 1 162 ? 3.878 -12.102 23.258 1.00 64.75 162 THR A N 1
ATOM 1249 C CA . THR A 1 162 ? 4.488 -13.261 22.580 1.00 64.75 162 THR A CA 1
ATOM 1250 C C . THR A 1 162 ? 3.513 -14.375 22.181 1.00 64.75 162 THR A C 1
ATOM 1252 O O . THR A 1 162 ? 3.855 -15.239 21.364 1.00 64.75 162 THR A O 1
ATOM 1255 N N . THR A 1 163 ? 2.294 -14.376 22.729 1.00 65.69 163 THR A N 1
ATOM 1256 C CA . THR A 1 163 ? 1.235 -15.308 22.326 1.00 65.69 163 THR A CA 1
ATOM 1257 C C . THR A 1 163 ? 0.629 -14.911 20.979 1.00 65.69 163 THR A C 1
ATOM 1259 O O . THR A 1 163 ? 0.280 -15.787 20.177 1.00 65.69 163 THR A O 1
ATOM 1262 N N . VAL A 1 164 ? 0.593 -13.607 20.691 1.00 61.69 164 VAL A N 1
ATOM 1263 C CA . VAL A 1 164 ? 0.077 -13.024 19.450 1.00 61.69 164 VAL A CA 1
ATOM 1264 C C . VAL A 1 164 ? 1.215 -12.764 18.462 1.00 61.69 164 VAL A C 1
ATOM 1266 O O . VAL A 1 164 ? 1.134 -13.242 17.335 1.00 61.69 164 VAL A O 1
ATOM 1269 N N . ASN A 1 165 ? 2.310 -12.139 18.898 1.00 60.72 165 ASN A N 1
ATOM 1270 C CA . ASN A 1 165 ? 3.476 -11.767 18.099 1.00 60.72 165 ASN A CA 1
ATOM 1271 C C . ASN A 1 165 ? 4.750 -12.478 18.590 1.00 60.72 165 ASN A C 1
ATOM 1273 O O . ASN A 1 165 ? 5.396 -12.078 19.557 1.00 60.72 165 ASN A O 1
ATOM 1277 N N . ARG A 1 166 ? 5.164 -13.548 17.902 1.00 56.16 166 ARG A N 1
ATOM 1278 C CA . ARG A 1 166 ? 6.346 -14.340 18.302 1.00 56.16 166 ARG A CA 1
ATOM 1279 C C . ARG A 1 166 ? 7.690 -13.695 17.923 1.00 56.16 166 ARG A C 1
ATOM 1281 O O . ARG A 1 166 ? 8.733 -14.237 18.295 1.00 56.16 166 ARG A O 1
ATOM 1288 N N . THR A 1 167 ? 7.700 -12.566 17.210 1.00 53.00 167 THR A N 1
ATOM 1289 C CA . THR A 1 167 ? 8.876 -12.112 16.439 1.00 53.00 167 THR A CA 1
ATOM 1290 C C . THR A 1 167 ? 9.678 -10.972 17.083 1.00 53.00 167 THR A C 1
ATOM 1292 O O . THR A 1 167 ? 10.543 -10.372 16.456 1.00 53.00 167 THR A O 1
ATOM 1295 N N . MET A 1 168 ? 9.524 -10.727 18.384 1.00 49.53 168 MET A N 1
ATOM 1296 C CA . MET A 1 168 ? 10.363 -9.745 19.098 1.00 49.53 168 MET A CA 1
ATOM 1297 C C . MET A 1 168 ? 11.712 -10.298 19.596 1.00 49.53 168 MET A C 1
ATOM 1299 O O . MET A 1 168 ? 12.636 -9.536 19.872 1.00 49.53 168 MET A O 1
ATOM 1303 N N . ARG A 1 169 ? 11.898 -11.623 19.686 1.00 44.66 169 ARG A N 1
ATOM 1304 C CA . ARG A 1 169 ? 13.089 -12.189 20.354 1.00 44.66 169 ARG A CA 1
ATOM 1305 C C . ARG A 1 169 ? 14.340 -12.336 19.483 1.00 44.66 169 ARG A C 1
ATOM 1307 O O . ARG A 1 169 ? 15.371 -12.694 20.022 1.00 44.66 169 ARG A O 1
ATOM 1314 N N . ARG A 1 170 ? 14.296 -12.114 18.162 1.00 43.41 170 ARG A N 1
ATOM 1315 C CA . ARG A 1 170 ? 15.472 -12.328 17.279 1.00 43.41 170 ARG A CA 1
ATOM 1316 C C . ARG A 1 170 ? 16.179 -11.050 16.824 1.00 43.41 170 ARG A C 1
ATOM 1318 O O . ARG A 1 170 ? 17.386 -11.101 16.615 1.00 43.41 170 ARG A O 1
ATOM 1325 N N . ARG A 1 171 ? 15.468 -9.922 16.700 1.00 43.09 171 ARG A N 1
ATOM 1326 C CA . ARG A 1 171 ? 16.057 -8.635 16.273 1.00 43.09 171 ARG A CA 1
ATOM 1327 C C . ARG A 1 171 ? 16.705 -7.850 17.424 1.00 43.09 171 ARG A C 1
ATOM 1329 O O . ARG A 1 171 ? 17.710 -7.193 17.193 1.00 43.09 171 ARG A O 1
ATOM 1336 N N . PHE A 1 172 ? 16.200 -7.986 18.656 1.00 38.59 172 PHE A N 1
ATOM 1337 C CA . PHE A 1 172 ? 16.693 -7.237 19.826 1.00 38.59 172 PHE A CA 1
ATOM 1338 C C . PHE A 1 172 ? 17.740 -7.970 20.678 1.00 38.59 172 PHE A C 1
ATOM 1340 O O . PHE A 1 172 ? 18.518 -7.320 21.364 1.00 38.59 172 PHE A O 1
ATOM 1347 N N . THR A 1 173 ? 17.804 -9.305 20.634 1.00 40.66 173 THR A N 1
ATOM 1348 C CA . THR A 1 173 ? 18.789 -10.088 21.415 1.00 40.66 173 THR A CA 1
ATOM 1349 C C . THR A 1 173 ? 19.889 -10.715 20.550 1.00 40.66 173 THR A C 1
ATOM 1351 O O . THR A 1 173 ? 20.671 -11.532 21.035 1.00 40.66 173 THR A O 1
ATOM 1354 N N . GLY A 1 174 ? 19.925 -10.399 19.252 1.00 50.25 174 GLY A N 1
ATOM 1355 C CA . GLY A 1 174 ? 20.998 -10.799 18.341 1.00 50.25 174 GLY A CA 1
ATOM 1356 C C . GLY A 1 174 ? 22.177 -9.823 18.395 1.00 50.25 174 GLY A C 1
ATOM 1357 O O . GLY A 1 174 ? 22.004 -8.649 18.725 1.00 50.25 174 GLY A O 1
ATOM 1358 N N . LYS A 1 175 ? 23.386 -10.289 18.047 1.00 39.69 175 LYS A N 1
ATOM 1359 C CA . LYS A 1 175 ? 24.575 -9.425 17.915 1.00 39.69 175 LYS A CA 1
ATOM 1360 C C . LYS A 1 175 ? 24.264 -8.258 16.960 1.00 39.69 175 LYS A C 1
ATOM 1362 O O . LYS A 1 175 ? 24.021 -8.502 15.783 1.00 39.69 175 LYS A O 1
ATOM 1367 N N . GLY A 1 176 ? 24.266 -7.025 17.475 1.00 50.03 176 GLY A N 1
ATOM 1368 C CA . GLY A 1 176 ? 23.952 -5.792 16.730 1.00 50.03 176 GLY A CA 1
ATOM 1369 C C . GLY A 1 176 ? 22.739 -5.001 17.247 1.00 50.03 176 GLY A C 1
ATOM 1370 O O . GLY A 1 176 ? 22.592 -3.835 16.892 1.00 50.03 176 GLY A O 1
ATOM 1371 N N . GLY A 1 177 ? 21.909 -5.583 18.126 1.00 46.28 177 GLY A N 1
ATOM 1372 C CA . GLY A 1 177 ? 20.700 -4.932 18.661 1.00 46.28 177 GLY A CA 1
ATOM 1373 C C . GLY A 1 177 ? 20.956 -3.623 19.423 1.00 46.28 177 GLY A C 1
ATOM 1374 O O . GLY A 1 177 ? 20.187 -2.678 19.280 1.00 46.28 177 GLY A O 1
ATOM 1375 N N . GLU A 1 178 ? 22.072 -3.520 20.150 1.00 50.50 178 GLU A N 1
ATOM 1376 C CA . GLU A 1 178 ? 22.456 -2.311 20.904 1.00 50.50 178 GLU A CA 1
ATOM 1377 C C . GLU A 1 178 ? 22.843 -1.131 19.996 1.00 50.50 178 GLU A C 1
ATOM 1379 O O . GLU A 1 178 ? 22.586 0.028 20.324 1.00 50.50 178 GLU A O 1
ATOM 1384 N N . GLN A 1 179 ? 23.420 -1.407 18.822 1.00 50.34 179 GLN A N 1
ATOM 1385 C CA . GLN A 1 179 ? 23.767 -0.379 17.834 1.00 50.34 179 GLN A CA 1
ATOM 1386 C C . GLN A 1 179 ? 22.517 0.144 17.121 1.00 50.34 179 GLN A C 1
ATOM 1388 O O . GLN A 1 179 ? 22.407 1.348 16.893 1.00 50.34 179 GLN A O 1
ATOM 1393 N N . VAL A 1 180 ? 21.550 -0.739 16.845 1.00 44.66 180 VAL A N 1
ATOM 1394 C CA . VAL A 1 180 ? 20.230 -0.360 16.319 1.00 44.66 180 VAL A CA 1
ATOM 1395 C C . VAL A 1 180 ? 19.480 0.498 17.342 1.00 44.66 180 VAL A C 1
ATOM 1397 O O . VAL A 1 180 ? 19.041 1.587 16.996 1.00 44.66 180 VAL A O 1
ATOM 1400 N N . GLN A 1 181 ? 19.440 0.092 18.618 1.00 44.75 181 GLN A N 1
ATOM 1401 C CA . GLN A 1 181 ? 18.805 0.856 19.705 1.00 44.75 181 GLN A CA 1
ATOM 1402 C C . GLN A 1 181 ? 19.410 2.255 19.903 1.00 44.75 181 GLN A C 1
ATOM 1404 O O . GLN A 1 181 ? 18.699 3.219 20.188 1.00 44.75 181 GLN A O 1
ATOM 1409 N N . SER A 1 182 ? 20.732 2.369 19.759 1.00 44.81 182 SER A N 1
ATOM 1410 C CA . SER A 1 182 ? 21.454 3.631 19.952 1.00 44.81 182 SER A CA 1
ATOM 1411 C C . SER A 1 182 ? 21.266 4.589 18.772 1.00 44.81 182 SER A C 1
ATOM 1413 O O . SER A 1 182 ? 21.083 5.786 18.981 1.00 44.81 182 SER A O 1
ATOM 1415 N N . ALA A 1 183 ? 21.253 4.072 17.537 1.00 45.31 183 ALA A N 1
ATOM 1416 C CA . ALA A 1 183 ? 20.909 4.852 16.347 1.00 45.31 183 ALA A CA 1
ATOM 1417 C C . ALA A 1 183 ? 19.447 5.331 16.384 1.00 45.31 183 ALA A C 1
ATOM 1419 O O . ALA A 1 183 ? 19.154 6.443 15.965 1.00 45.31 183 ALA A O 1
ATOM 1420 N N . TYR A 1 184 ? 18.551 4.516 16.936 1.00 41.78 184 TYR A N 1
ATOM 1421 C CA . TYR A 1 184 ? 17.118 4.785 17.051 1.00 41.78 184 TYR A CA 1
ATOM 1422 C C . TYR A 1 184 ? 16.815 5.927 18.039 1.00 41.78 184 TYR A C 1
ATOM 1424 O O . TYR A 1 184 ? 16.196 6.924 17.664 1.00 41.78 184 TYR A O 1
ATOM 1432 N N . LYS A 1 185 ? 17.411 5.896 19.242 1.00 43.31 185 LYS A N 1
ATOM 1433 C CA . LYS A 1 185 ? 17.360 7.028 20.193 1.00 43.31 185 LYS A CA 1
ATOM 1434 C C . LYS A 1 185 ? 17.865 8.350 19.608 1.00 43.31 185 LYS A C 1
ATOM 1436 O O . LYS A 1 185 ? 17.371 9.406 19.970 1.00 43.31 185 LYS A O 1
ATOM 1441 N N . LEU A 1 186 ? 18.842 8.312 18.704 1.00 46.94 186 LEU A N 1
ATOM 1442 C CA . LEU A 1 186 ? 19.373 9.513 18.052 1.00 46.94 186 LEU A CA 1
ATOM 1443 C C . LEU A 1 186 ? 18.422 10.118 17.001 1.00 46.94 186 LEU A C 1
ATOM 1445 O O . LEU A 1 186 ? 18.565 11.297 16.681 1.00 46.94 186 LEU A O 1
ATOM 1449 N N . VAL A 1 187 ? 17.474 9.340 16.462 1.00 40.34 187 VAL A N 1
ATOM 1450 C CA . VAL A 1 187 ? 16.617 9.738 15.329 1.00 40.34 187 VAL A CA 1
ATOM 1451 C C . VAL A 1 187 ? 15.226 10.215 15.770 1.00 40.34 187 VAL A C 1
ATOM 1453 O O . VAL A 1 187 ? 14.677 11.106 15.122 1.00 40.34 187 VAL A O 1
ATOM 1456 N N . PHE A 1 188 ? 14.670 9.689 16.869 1.00 42.78 188 PHE A N 1
ATOM 1457 C CA . PHE A 1 188 ? 13.245 9.867 17.210 1.00 42.78 188 PHE A CA 1
ATOM 1458 C C . PHE A 1 188 ? 12.955 10.622 18.519 1.00 42.78 188 PHE A C 1
ATOM 1460 O O . PHE A 1 188 ? 11.792 10.823 18.860 1.00 42.78 188 PHE A O 1
ATOM 1467 N N . ASP A 1 189 ? 13.976 11.116 19.227 1.00 41.75 189 ASP A N 1
ATOM 1468 C CA . ASP A 1 189 ? 13.833 11.777 20.541 1.00 41.75 189 ASP A CA 1
ATOM 1469 C C . ASP A 1 189 ? 13.413 13.264 20.462 1.00 41.75 189 ASP A C 1
ATOM 1471 O O . ASP A 1 189 ? 13.788 14.092 21.292 1.00 41.75 189 ASP A O 1
ATOM 1475 N N . ARG A 1 190 ? 12.650 13.655 19.431 1.00 42.56 190 ARG A N 1
ATOM 1476 C CA . ARG A 1 190 ? 12.020 14.984 19.373 1.00 42.56 190 ARG A CA 1
ATOM 1477 C C . ARG A 1 190 ? 10.519 14.843 19.166 1.00 42.56 190 ARG A C 1
ATOM 1479 O O . ARG A 1 190 ? 10.069 14.564 18.063 1.00 42.56 190 ARG A O 1
ATOM 1486 N N . GLU A 1 191 ? 9.765 15.145 20.222 1.00 41.84 191 GLU A N 1
ATOM 1487 C CA . GLU A 1 191 ? 8.292 15.218 20.328 1.00 41.84 191 GLU A CA 1
ATOM 1488 C C . GLU A 1 191 ? 7.580 16.135 19.305 1.00 41.84 191 GLU A C 1
ATOM 1490 O O . GLU A 1 191 ? 6.373 16.354 19.370 1.00 41.84 191 GLU A O 1
ATOM 1495 N N . ALA A 1 192 ? 8.292 16.724 18.354 1.00 42.59 192 ALA A N 1
ATOM 1496 C CA . ALA A 1 192 ? 7.772 17.799 17.533 1.00 42.59 192 ALA A CA 1
ATOM 1497 C C . ALA A 1 192 ? 7.182 17.254 16.228 1.00 42.59 192 ALA A C 1
ATOM 1499 O O . ALA A 1 192 ? 7.929 17.120 15.264 1.00 42.59 192 ALA A O 1
ATOM 1500 N N . GLN A 1 193 ? 5.869 16.970 16.198 1.00 46.62 193 GLN A N 1
ATOM 1501 C CA . GLN A 1 193 ? 4.943 17.317 15.086 1.00 46.62 193 GLN A CA 1
ATOM 1502 C C . GLN A 1 193 ? 3.589 16.578 15.100 1.00 46.62 193 GLN A C 1
ATOM 1504 O O . GLN A 1 193 ? 2.711 16.952 14.324 1.00 46.62 193 GLN A O 1
ATOM 1509 N N . LEU A 1 194 ? 3.382 15.574 15.956 1.00 47.03 194 LEU A N 1
ATOM 1510 C CA . LEU A 1 194 ? 2.139 14.789 15.971 1.00 47.03 194 LEU A CA 1
ATOM 1511 C C . LEU A 1 194 ? 1.162 15.320 17.023 1.00 47.03 194 LEU A C 1
ATOM 1513 O O . LEU A 1 194 ? 1.563 15.701 18.124 1.00 47.03 194 LEU A O 1
ATOM 1517 N N . ARG A 1 195 ? -0.122 15.398 16.657 1.00 54.41 195 ARG A N 1
ATOM 1518 C CA . ARG A 1 195 ? -1.174 15.965 17.507 1.00 54.41 195 ARG A CA 1
ATOM 1519 C C . ARG A 1 195 ? -1.958 14.825 18.165 1.00 54.41 195 ARG A C 1
ATOM 1521 O O . ARG A 1 195 ? -2.329 13.881 17.465 1.00 54.41 195 ARG A O 1
ATOM 1528 N N . PRO A 1 196 ? -2.228 14.894 19.481 1.00 55.44 196 PRO A N 1
ATOM 1529 C CA . PRO A 1 196 ? -3.158 13.963 20.107 1.00 55.44 196 PRO A CA 1
ATOM 1530 C C . PRO A 1 196 ? -4.545 14.090 19.448 1.00 55.44 196 PRO A C 1
ATOM 1532 O O . PRO A 1 196 ? -4.838 15.134 18.848 1.00 55.44 196 PRO A O 1
ATOM 1535 N N . PRO A 1 197 ? -5.407 13.062 19.553 1.00 57.56 197 PRO A N 1
ATOM 1536 C CA . PRO A 1 197 ? -6.771 13.137 19.047 1.00 57.56 197 PRO A CA 1
ATOM 1537 C C . PRO A 1 197 ? -7.488 14.358 19.646 1.00 57.56 197 PRO A C 1
ATOM 1539 O O . PRO A 1 197 ? -7.223 14.714 20.801 1.00 57.56 197 PRO A O 1
ATOM 1542 N N . PRO A 1 198 ? -8.379 15.022 18.893 1.00 56.31 198 PRO A N 1
ATOM 1543 C CA . PRO A 1 198 ? -9.084 16.192 19.389 1.00 56.31 198 PRO A CA 1
ATOM 1544 C C . PRO A 1 198 ? -9.975 15.808 20.580 1.00 56.31 198 PRO A C 1
ATOM 1546 O O . PRO A 1 198 ? -10.685 14.807 20.549 1.00 56.31 198 PRO A O 1
ATOM 1549 N N . SER A 1 199 ? -9.947 16.610 21.646 1.00 49.38 199 SER A N 1
ATOM 1550 C CA . SER A 1 199 ? -10.825 16.468 22.811 1.00 49.38 199 SER A CA 1
ATOM 1551 C C . SER A 1 199 ? -11.862 17.598 22.816 1.00 49.38 199 SER A C 1
ATOM 1553 O O . SER A 1 199 ? -11.604 18.695 23.305 1.00 49.38 199 SER A O 1
ATOM 1555 N N . GLY A 1 200 ? -13.044 17.376 22.227 1.00 46.44 200 GLY A N 1
ATOM 1556 C CA . GLY A 1 200 ? -14.109 18.390 22.199 1.00 46.44 200 GLY A CA 1
ATOM 1557 C C . GLY A 1 200 ? -15.133 18.242 21.068 1.00 46.44 200 GLY A C 1
ATOM 1558 O O . GLY A 1 200 ? -15.022 17.358 20.230 1.00 46.44 200 GLY A O 1
ATOM 1559 N N . ALA A 1 201 ? -16.129 19.137 21.069 1.00 41.88 201 ALA A N 1
ATOM 1560 C CA . ALA A 1 201 ? -17.440 19.048 20.402 1.00 41.88 201 ALA A CA 1
ATOM 1561 C C . ALA A 1 201 ? -17.492 18.800 18.872 1.00 41.88 201 ALA A C 1
ATOM 1563 O O . ALA A 1 201 ? -18.590 18.584 18.364 1.00 41.88 201 ALA A O 1
ATOM 1564 N N . ASP A 1 202 ? -16.362 18.801 18.158 1.00 48.34 202 ASP A N 1
ATOM 1565 C CA . ASP A 1 202 ? -16.285 18.500 16.714 1.00 48.34 202 ASP A CA 1
ATOM 1566 C C . ASP A 1 202 ? -16.036 17.009 16.403 1.00 48.34 202 ASP A C 1
ATOM 1568 O O . ASP A 1 202 ? -16.215 16.586 15.260 1.00 48.34 202 ASP A O 1
ATOM 1572 N N . ASP A 1 203 ? -15.662 16.202 17.405 1.00 51.44 203 ASP A N 1
ATOM 1573 C CA . ASP A 1 203 ? -15.497 14.747 17.291 1.00 51.44 203 ASP A CA 1
ATOM 1574 C C . ASP A 1 203 ? -16.338 14.084 18.389 1.00 51.44 203 ASP A C 1
ATOM 1576 O O . ASP A 1 203 ? -15.976 14.024 19.569 1.00 51.44 203 ASP A O 1
ATOM 1580 N N . THR A 1 204 ? -17.562 13.696 18.038 1.00 48.69 204 THR A N 1
ATOM 1581 C CA . THR A 1 204 ? -18.500 13.116 18.996 1.00 48.69 204 THR A CA 1
ATOM 1582 C C . THR A 1 204 ? -18.052 11.702 19.358 1.00 48.69 204 THR A C 1
ATOM 1584 O O . THR A 1 204 ? -18.386 10.754 18.657 1.00 48.69 204 THR A O 1
ATOM 1587 N N . ASN A 1 205 ? -17.378 11.599 20.505 1.00 63.16 205 ASN A N 1
ATOM 1588 C CA . ASN A 1 205 ? -17.158 10.412 21.337 1.00 63.16 205 ASN A CA 1
ATOM 1589 C C . ASN A 1 205 ? -15.823 9.660 21.136 1.00 63.16 205 ASN A C 1
ATOM 1591 O O . ASN A 1 205 ? -15.684 8.797 20.275 1.00 63.16 205 ASN A O 1
ATOM 1595 N N . MET A 1 206 ? -14.862 9.897 22.040 1.00 60.28 206 MET A N 1
ATOM 1596 C CA . MET A 1 206 ? -13.615 9.118 22.155 1.00 60.28 206 MET A CA 1
ATOM 1597 C C . MET A 1 206 ? -13.873 7.601 22.265 1.00 60.28 206 MET A C 1
ATOM 1599 O O . MET A 1 206 ? -13.066 6.802 21.787 1.00 60.28 206 MET A O 1
ATOM 1603 N N . GLU A 1 207 ? -15.022 7.192 22.822 1.00 70.12 207 GLU A N 1
ATOM 1604 C CA . GLU A 1 207 ? -15.438 5.784 22.863 1.00 70.12 207 GLU A CA 1
ATOM 1605 C C . GLU A 1 207 ? -15.536 5.158 21.461 1.00 70.12 207 GLU A C 1
ATOM 1607 O O . GLU A 1 207 ? -15.220 3.977 21.293 1.00 70.12 207 GLU A O 1
ATOM 1612 N N . ASP A 1 208 ? -15.920 5.931 20.438 1.00 79.06 208 ASP A N 1
ATOM 1613 C CA . ASP A 1 208 ? -16.007 5.440 19.064 1.00 79.06 208 ASP A CA 1
ATOM 1614 C C . ASP A 1 208 ? -14.614 5.230 18.451 1.00 79.06 208 ASP A C 1
ATOM 1616 O O . ASP A 1 208 ? -14.372 4.189 17.834 1.00 79.06 208 ASP A O 1
ATOM 1620 N N . HIS A 1 209 ? -13.654 6.134 18.676 1.00 85.62 209 HIS A N 1
ATOM 1621 C CA . HIS A 1 209 ? -12.279 5.937 18.196 1.00 85.62 209 HIS A CA 1
ATOM 1622 C C . HIS A 1 209 ? -11.607 4.727 18.852 1.00 85.62 209 HIS A C 1
ATOM 1624 O O . HIS A 1 209 ? -10.979 3.918 18.165 1.00 85.62 209 HIS A O 1
ATOM 1630 N N . GLU A 1 210 ? -11.776 4.555 20.168 1.00 87.44 210 GLU A N 1
ATOM 1631 C CA . GLU A 1 210 ? -11.282 3.370 20.870 1.00 87.44 210 GLU A CA 1
ATOM 1632 C C . GLU A 1 210 ? -11.913 2.085 20.336 1.00 87.44 210 GLU A C 1
ATOM 1634 O O . GLU A 1 210 ? -11.221 1.085 20.141 1.00 87.44 210 GLU A O 1
ATOM 1639 N N . LYS A 1 211 ? -13.228 2.093 20.094 1.00 91.94 211 LYS A N 1
ATOM 1640 C CA . LYS A 1 211 ? -13.962 0.958 19.526 1.00 91.94 211 LYS A CA 1
ATOM 1641 C C . LYS A 1 211 ? -13.386 0.553 18.170 1.00 91.94 211 LYS A C 1
ATOM 1643 O O . LYS A 1 211 ? -13.142 -0.637 17.951 1.00 91.94 211 LYS A O 1
ATOM 1648 N N . TYR A 1 212 ? -13.143 1.506 17.269 1.00 93.56 212 TYR A N 1
ATOM 1649 C CA . TYR A 1 212 ? -12.570 1.201 15.955 1.00 93.56 212 TYR A CA 1
ATOM 1650 C C . TYR A 1 212 ? -11.092 0.800 16.034 1.00 93.56 212 TYR A C 1
ATOM 1652 O O . TYR A 1 212 ? -10.674 -0.095 15.298 1.00 93.56 212 TYR A O 1
ATOM 1660 N N . MET A 1 213 ? -10.315 1.356 16.968 1.00 93.00 213 MET A N 1
ATOM 1661 C CA . MET A 1 213 ? -8.936 0.915 17.208 1.00 93.00 213 MET A CA 1
ATOM 1662 C C . MET A 1 213 ? -8.879 -0.516 17.769 1.00 93.00 213 MET A C 1
ATOM 1664 O O . MET A 1 213 ? -8.124 -1.352 17.269 1.00 93.00 213 MET A O 1
ATOM 1668 N N . LYS A 1 214 ? -9.745 -0.858 18.732 1.00 92.56 214 LYS A N 1
ATOM 1669 C CA . LYS A 1 214 ? -9.919 -2.235 19.237 1.00 92.56 214 LYS A CA 1
ATOM 1670 C C . LYS A 1 214 ? -10.307 -3.192 18.110 1.00 92.56 214 LYS A C 1
ATOM 1672 O O . LYS A 1 214 ? -9.814 -4.321 18.060 1.00 92.56 214 LYS A O 1
ATOM 1677 N N . LEU A 1 215 ? -11.147 -2.748 17.172 1.00 94.69 215 LEU A N 1
ATOM 1678 C CA . LEU A 1 215 ? -11.474 -3.527 15.979 1.00 94.69 215 LEU A CA 1
ATOM 1679 C C . LEU A 1 215 ? -10.250 -3.722 15.070 1.00 94.69 215 LEU A C 1
ATOM 1681 O O . LEU A 1 215 ? -10.010 -4.850 14.644 1.00 94.69 215 LEU A O 1
ATOM 1685 N N . ALA A 1 216 ? -9.439 -2.689 14.827 1.00 93.94 216 ALA A N 1
ATOM 1686 C CA . ALA A 1 216 ? -8.200 -2.807 14.052 1.00 93.94 216 ALA A CA 1
ATOM 1687 C C . ALA A 1 216 ? -7.215 -3.810 14.684 1.00 93.94 216 ALA A C 1
ATOM 1689 O O . ALA A 1 216 ? -6.680 -4.678 13.988 1.00 93.94 216 ALA A O 1
ATOM 1690 N N . MET A 1 217 ? -7.058 -3.785 16.012 1.00 92.00 217 MET A N 1
ATOM 1691 C CA . MET A 1 217 ? -6.288 -4.794 16.754 1.00 92.00 217 MET A CA 1
ATOM 1692 C C . MET A 1 217 ? -6.879 -6.202 16.585 1.00 92.00 217 MET A C 1
ATOM 1694 O O . MET A 1 217 ? -6.146 -7.166 16.354 1.00 92.00 217 MET A O 1
ATOM 1698 N N . ALA A 1 218 ? -8.206 -6.348 16.652 1.00 91.94 218 ALA A N 1
ATOM 1699 C CA . ALA A 1 218 ? -8.872 -7.634 16.452 1.00 91.94 218 ALA A CA 1
ATOM 1700 C C . ALA A 1 218 ? -8.680 -8.171 15.022 1.00 91.94 218 ALA A C 1
ATOM 1702 O O . ALA A 1 218 ? -8.447 -9.369 14.844 1.00 91.94 218 ALA A O 1
ATOM 1703 N N . VAL A 1 219 ? -8.729 -7.302 14.009 1.00 92.56 219 VAL A N 1
ATOM 1704 C CA . VAL A 1 219 ? -8.437 -7.635 12.606 1.00 92.56 219 VAL A CA 1
ATOM 1705 C C . VAL A 1 219 ? -6.999 -8.133 12.461 1.00 92.56 219 VAL A C 1
ATOM 1707 O O . VAL A 1 219 ? -6.788 -9.215 11.907 1.00 92.56 219 VAL A O 1
ATOM 1710 N N . ALA A 1 220 ? -6.025 -7.412 13.026 1.00 89.75 220 ALA A N 1
ATOM 1711 C CA . ALA A 1 220 ? -4.625 -7.833 13.056 1.00 89.75 220 ALA A CA 1
ATOM 1712 C C . ALA A 1 220 ? -4.462 -9.208 13.729 1.00 89.75 220 ALA A C 1
ATOM 1714 O O . ALA A 1 220 ? -3.837 -10.116 13.181 1.00 89.75 220 ALA A O 1
ATOM 1715 N N . ALA A 1 221 ? -5.099 -9.406 14.888 1.00 87.12 221 ALA A N 1
ATOM 1716 C CA . ALA A 1 221 ? -5.042 -10.659 15.634 1.00 87.12 221 ALA A CA 1
ATOM 1717 C C . ALA A 1 221 ? -5.637 -11.837 14.847 1.00 87.12 221 ALA A C 1
ATOM 1719 O O . ALA A 1 221 ? -5.086 -12.942 14.878 1.00 87.12 221 ALA A O 1
ATOM 1720 N N . ARG A 1 222 ? -6.752 -11.623 14.133 1.00 87.44 222 ARG A N 1
ATOM 1721 C CA . ARG A 1 222 ? -7.355 -12.634 13.248 1.00 87.44 222 ARG A CA 1
ATOM 1722 C C . ARG A 1 222 ? -6.408 -13.000 12.106 1.00 87.44 222 ARG A C 1
ATOM 1724 O O . ARG A 1 222 ? -6.201 -14.190 11.876 1.00 87.44 222 ARG A O 1
ATOM 1731 N N . GLY A 1 223 ? -5.789 -12.011 11.459 1.00 83.62 223 GLY A N 1
ATOM 1732 C CA . GLY A 1 223 ? -4.789 -12.228 10.408 1.00 83.62 223 GLY A CA 1
ATOM 1733 C C . GLY A 1 223 ? -3.594 -13.056 10.882 1.00 83.62 223 GLY A C 1
ATOM 1734 O O . GLY A 1 223 ? -3.240 -14.065 10.266 1.00 83.62 223 GLY A O 1
ATOM 1735 N N . SER A 1 224 ? -3.040 -12.700 12.044 1.00 79.94 224 SER A N 1
ATOM 1736 C CA . SER A 1 224 ? -1.948 -13.439 12.687 1.00 79.94 224 SER A CA 1
ATOM 1737 C C . SER A 1 224 ? -2.329 -14.877 13.042 1.00 79.94 224 SER A C 1
ATOM 1739 O O . SER A 1 224 ? -1.540 -15.797 12.818 1.00 79.94 224 SER A O 1
ATOM 1741 N N . LYS A 1 225 ? -3.544 -15.108 13.563 1.00 79.44 225 LYS A N 1
ATOM 1742 C CA . LYS A 1 225 ? -4.051 -16.460 13.871 1.00 79.44 225 LYS A CA 1
ATOM 1743 C C . LYS A 1 225 ? -4.265 -17.307 12.617 1.00 79.44 225 LYS A C 1
ATOM 1745 O O . LYS A 1 225 ? -3.995 -18.503 12.656 1.00 79.44 225 LYS A O 1
ATOM 1750 N N . ALA A 1 226 ? -4.708 -16.695 11.522 1.00 80.56 226 ALA A N 1
ATOM 1751 C CA . ALA A 1 226 ? -4.910 -17.359 10.236 1.00 80.56 226 ALA A CA 1
ATOM 1752 C C . ALA A 1 226 ? -3.597 -17.655 9.481 1.00 80.56 226 ALA A C 1
ATOM 1754 O O . ALA A 1 226 ? -3.629 -18.274 8.422 1.00 80.56 226 ALA A O 1
ATOM 1755 N N . GLY A 1 227 ? -2.440 -17.231 10.006 1.00 72.00 227 GLY A N 1
ATOM 1756 C CA . GLY A 1 227 ? -1.143 -17.442 9.359 1.00 72.00 227 GLY A CA 1
ATOM 1757 C C . GLY A 1 227 ? -0.917 -16.563 8.126 1.00 72.00 227 GLY A C 1
ATOM 1758 O O . GLY A 1 227 ? -0.018 -16.844 7.337 1.00 72.00 227 GLY A O 1
ATOM 1759 N N . LEU A 1 228 ? -1.701 -15.490 7.966 1.00 69.44 228 LEU A N 1
ATOM 1760 C CA . LEU A 1 228 ? -1.591 -14.557 6.838 1.00 69.44 228 LEU A CA 1
ATOM 1761 C C . LEU A 1 228 ? -0.333 -13.670 6.918 1.00 69.44 228 LEU A C 1
ATOM 1763 O O . LEU A 1 228 ? 0.067 -13.057 5.930 1.00 69.44 228 LEU A O 1
ATOM 1767 N N . ALA A 1 229 ? 0.352 -13.671 8.061 1.00 59.66 229 ALA A N 1
ATOM 1768 C CA . ALA A 1 229 ? 1.679 -13.100 8.235 1.00 59.66 229 ALA A CA 1
ATOM 1769 C C . ALA A 1 229 ? 2.630 -14.178 8.777 1.00 59.66 229 ALA A C 1
ATOM 1771 O O . ALA A 1 229 ? 2.394 -14.747 9.846 1.00 59.66 229 ALA A O 1
ATOM 1772 N N . LYS A 1 230 ? 3.729 -14.456 8.060 1.00 47.38 230 LYS A N 1
ATOM 1773 C CA . LYS A 1 230 ? 4.730 -15.472 8.452 1.00 47.38 230 LYS A CA 1
ATOM 1774 C C . LYS A 1 230 ? 5.375 -15.155 9.810 1.00 47.38 230 LYS A C 1
ATOM 1776 O O . LYS A 1 230 ? 5.731 -16.075 10.542 1.00 47.38 230 LYS A O 1
ATOM 1781 N N . GLU A 1 231 ? 5.478 -13.868 10.152 1.00 52.69 231 GLU A N 1
ATOM 1782 C CA . GLU A 1 231 ? 6.013 -13.367 11.426 1.00 52.69 231 GLU A CA 1
ATOM 1783 C C . GLU A 1 231 ? 4.921 -13.038 12.474 1.00 52.69 231 GLU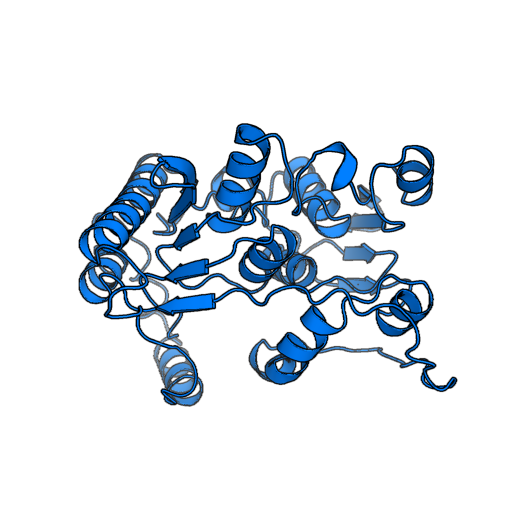 A C 1
ATOM 1785 O O . GLU A 1 231 ? 5.249 -12.519 13.539 1.00 52.69 231 GLU A O 1
ATOM 1790 N N . ARG A 1 232 ? 3.641 -13.397 12.239 1.00 54.56 232 ARG A N 1
ATOM 1791 C CA . ARG A 1 232 ? 2.479 -12.958 13.050 1.00 54.56 232 ARG A CA 1
ATOM 1792 C C . ARG A 1 232 ? 2.482 -11.441 13.292 1.00 54.56 232 ARG A C 1
ATOM 1794 O O . ARG A 1 232 ? 2.368 -10.971 14.422 1.00 54.56 232 ARG A O 1
ATOM 1801 N N . GLU A 1 233 ? 2.675 -10.691 12.214 1.00 61.81 233 GLU A N 1
ATOM 1802 C CA . GLU A 1 233 ? 2.758 -9.235 12.248 1.00 61.81 233 GLU A CA 1
ATOM 1803 C C . GLU A 1 233 ? 1.409 -8.624 12.650 1.00 61.81 233 GLU A C 1
ATOM 1805 O O . GLU A 1 233 ? 0.367 -8.911 12.062 1.00 61.81 233 GLU A O 1
ATOM 1810 N N . CYS A 1 234 ? 1.443 -7.775 13.674 1.00 67.31 234 CYS A N 1
ATOM 1811 C CA . CYS A 1 234 ? 0.281 -7.180 14.328 1.00 67.31 234 CYS A CA 1
ATOM 1812 C C . CYS A 1 234 ? -0.199 -5.893 13.635 1.00 67.31 234 CYS A C 1
ATOM 1814 O O . CYS A 1 234 ? -0.407 -4.884 14.301 1.00 67.31 234 CYS A O 1
ATOM 1816 N N . PHE A 1 235 ? -0.373 -5.914 12.310 1.00 88.44 235 PHE A N 1
ATOM 1817 C CA . PHE A 1 235 ? -0.835 -4.737 11.566 1.00 88.44 235 PHE A CA 1
ATOM 1818 C C . PHE A 1 235 ? -2.249 -4.934 11.030 1.00 88.44 235 PHE A C 1
ATOM 1820 O O . PHE A 1 235 ? -2.509 -5.839 10.229 1.00 88.44 235 PHE A O 1
ATOM 1827 N N . GLY A 1 236 ? -3.158 -4.079 11.489 1.00 93.00 236 GLY A N 1
ATOM 1828 C CA . GLY A 1 236 ? -4.560 -4.071 11.100 1.00 93.00 236 GLY A CA 1
ATOM 1829 C C . GLY A 1 236 ? -5.032 -2.655 10.822 1.00 93.00 236 GLY A C 1
ATOM 1830 O O . GLY A 1 236 ? -4.620 -1.716 11.500 1.00 93.00 236 GLY A O 1
ATOM 1831 N N . ALA A 1 237 ? -5.909 -2.526 9.833 1.00 96.50 237 ALA A N 1
ATOM 1832 C CA . ALA A 1 237 ? -6.523 -1.276 9.433 1.00 96.50 237 ALA A CA 1
ATOM 1833 C C . ALA A 1 237 ? -8.033 -1.457 9.247 1.00 96.50 237 ALA A C 1
ATOM 1835 O O . ALA A 1 237 ? -8.507 -2.491 8.761 1.00 96.50 237 ALA A O 1
ATOM 1836 N N . VAL A 1 238 ? -8.785 -0.432 9.626 1.00 97.75 238 VAL A N 1
ATOM 1837 C CA . VAL A 1 238 ? -10.238 -0.339 9.477 1.00 97.75 238 VAL A CA 1
ATOM 1838 C C . VAL A 1 238 ? -10.559 0.998 8.828 1.00 97.75 238 VAL A C 1
ATOM 1840 O O . VAL A 1 238 ? -10.004 2.019 9.223 1.00 97.75 238 VAL A O 1
ATOM 1843 N N . ILE A 1 239 ? -11.461 1.005 7.850 1.00 97.81 239 ILE A N 1
ATOM 1844 C CA . ILE A 1 239 ? -12.006 2.237 7.272 1.00 97.81 239 ILE A CA 1
ATOM 1845 C C . ILE A 1 239 ? -13.478 2.336 7.652 1.00 97.81 239 ILE A C 1
ATOM 1847 O O . ILE A 1 239 ? -14.237 1.371 7.516 1.00 97.81 239 ILE A O 1
ATOM 1851 N N . VAL A 1 240 ? -13.870 3.515 8.122 1.00 95.94 240 VAL A N 1
ATOM 1852 C CA . VAL A 1 240 ? -15.212 3.845 8.603 1.00 95.94 240 VAL A CA 1
ATOM 1853 C C . VAL A 1 240 ? -15.756 5.019 7.798 1.00 95.94 240 VAL A C 1
ATOM 1855 O O . VAL A 1 240 ? -15.021 5.959 7.501 1.00 95.94 240 VAL A O 1
ATOM 1858 N N . LYS A 1 241 ? -17.045 4.980 7.466 1.00 93.00 241 LYS A N 1
ATOM 1859 C CA . LYS A 1 241 ? -17.782 6.094 6.866 1.00 93.00 241 LYS A CA 1
ATOM 1860 C C . LYS A 1 241 ? -19.114 6.246 7.588 1.00 93.00 241 LYS A C 1
ATOM 1862 O O . LYS A 1 241 ? -19.833 5.259 7.721 1.00 93.00 241 LYS A O 1
ATOM 1867 N N . ASP A 1 242 ? -19.409 7.443 8.091 1.00 90.25 242 ASP A N 1
ATOM 1868 C CA . ASP A 1 242 ? -20.662 7.754 8.799 1.00 90.25 242 ASP A CA 1
ATOM 1869 C C . ASP A 1 242 ? -20.981 6.763 9.944 1.00 90.25 242 ASP A C 1
ATOM 1871 O O . ASP A 1 242 ? -22.105 6.289 10.100 1.00 90.25 242 ASP A O 1
ATOM 1875 N N . GLY A 1 243 ? -19.957 6.374 10.716 1.00 89.81 243 GLY A N 1
ATOM 1876 C CA . GLY A 1 243 ? -20.076 5.402 11.816 1.00 89.81 243 GLY A CA 1
ATOM 1877 C C . GLY A 1 243 ? -20.226 3.934 11.384 1.00 89.81 243 GLY A C 1
ATOM 1878 O O . GLY A 1 243 ? -20.378 3.049 12.227 1.00 89.81 243 GLY A O 1
ATOM 1879 N N . VAL A 1 244 ? -20.164 3.641 10.083 1.00 93.19 244 VAL A N 1
ATOM 1880 C CA . VAL A 1 244 ? -20.261 2.284 9.532 1.00 93.19 244 VAL A CA 1
ATOM 1881 C C . VAL A 1 244 ? -18.891 1.808 9.066 1.00 93.19 244 VAL A C 1
ATOM 1883 O O . VAL A 1 244 ? -18.215 2.475 8.284 1.00 93.19 244 VAL A O 1
ATOM 1886 N N . VAL A 1 245 ? -18.485 0.615 9.503 1.00 96.94 245 VAL A N 1
ATOM 1887 C CA . VAL A 1 245 ? -17.264 -0.036 9.010 1.00 96.94 245 VAL A CA 1
ATOM 1888 C C . VAL A 1 245 ? -17.462 -0.437 7.548 1.00 96.94 245 VAL A C 1
ATOM 1890 O O . VAL A 1 245 ? -18.315 -1.268 7.224 1.00 96.94 245 VAL A O 1
ATOM 1893 N N . VAL A 1 246 ? -16.668 0.156 6.657 1.00 97.19 246 VAL A N 1
ATOM 1894 C CA . VAL A 1 246 ? -16.708 -0.123 5.215 1.00 97.19 246 VAL A CA 1
ATOM 1895 C C . VAL A 1 246 ? -15.636 -1.124 4.796 1.00 97.19 246 VAL A C 1
ATOM 1897 O O . VAL A 1 246 ? -15.870 -1.911 3.882 1.00 97.19 246 VAL A O 1
ATOM 1900 N N . ALA A 1 247 ? -14.492 -1.152 5.476 1.00 98.00 247 ALA A N 1
ATOM 1901 C CA . ALA A 1 247 ? -13.438 -2.116 5.190 1.00 98.00 247 ALA A CA 1
ATOM 1902 C C . ALA A 1 247 ? -12.641 -2.484 6.436 1.00 98.00 247 ALA A C 1
ATOM 1904 O O . ALA A 1 247 ? -12.436 -1.665 7.329 1.00 98.00 247 ALA A O 1
ATOM 1905 N N . GLU A 1 248 ? -12.150 -3.717 6.440 1.00 97.19 248 GLU A N 1
ATOM 1906 C CA . GLU A 1 248 ? -11.233 -4.262 7.430 1.00 97.19 248 GLU A CA 1
ATOM 1907 C C . GLU A 1 248 ? -10.142 -5.024 6.683 1.00 97.19 248 GLU A C 1
ATOM 1909 O O . GLU A 1 248 ? -10.442 -5.838 5.805 1.00 97.19 248 GLU A O 1
ATOM 1914 N N . ALA A 1 249 ? -8.880 -4.795 7.029 1.00 95.38 249 ALA A N 1
ATOM 1915 C CA . ALA A 1 249 ? -7.781 -5.560 6.466 1.00 95.38 249 ALA A CA 1
ATOM 1916 C C . ALA A 1 249 ? -6.618 -5.700 7.446 1.00 95.38 249 ALA A C 1
ATOM 1918 O O . ALA A 1 249 ? -6.401 -4.869 8.323 1.00 95.38 249 ALA A O 1
ATOM 1919 N N . CYS A 1 250 ? -5.857 -6.775 7.276 1.00 93.25 250 CYS A N 1
ATOM 1920 C CA . CYS A 1 250 ? -4.593 -6.995 7.966 1.00 93.25 250 CYS A CA 1
ATOM 1921 C C . CYS A 1 250 ? -3.465 -7.127 6.944 1.00 93.25 250 CYS A C 1
ATOM 1923 O O . CYS A 1 250 ? -3.707 -7.415 5.766 1.00 93.25 250 CYS A O 1
ATOM 1925 N N . ASN A 1 251 ? -2.234 -6.931 7.401 1.00 91.00 251 ASN A N 1
ATOM 1926 C CA . ASN A 1 251 ? -1.053 -7.107 6.568 1.00 91.00 251 ASN A CA 1
ATOM 1927 C C . ASN A 1 251 ? -0.948 -8.554 6.061 1.00 91.00 251 ASN A C 1
ATOM 1929 O O . ASN A 1 251 ? -0.977 -9.502 6.848 1.00 91.00 251 ASN A O 1
ATOM 1933 N N . CYS A 1 252 ? -0.802 -8.709 4.746 1.00 90.31 252 CYS A N 1
ATOM 1934 C CA . CYS A 1 252 ? -0.740 -10.008 4.076 1.00 90.31 252 CYS A CA 1
ATOM 1935 C C . CYS A 1 252 ? 0.444 -10.125 3.106 1.00 90.31 252 CYS A C 1
ATOM 1937 O O . CYS A 1 252 ? 0.476 -11.065 2.319 1.00 90.31 252 CYS A O 1
ATOM 1939 N N . VAL A 1 253 ? 1.439 -9.229 3.171 1.00 88.50 253 VAL A N 1
ATOM 1940 C CA . VAL A 1 253 ? 2.595 -9.189 2.247 1.00 88.50 253 VAL A CA 1
ATOM 1941 C C . VAL A 1 253 ? 3.213 -10.566 2.004 1.00 88.50 253 VAL A C 1
ATOM 1943 O O . VAL A 1 253 ? 3.495 -10.957 0.870 1.00 88.50 253 VAL A O 1
ATOM 1946 N N . LEU A 1 254 ? 3.396 -11.337 3.075 1.00 83.69 254 LEU A N 1
ATOM 1947 C CA . LEU A 1 254 ? 4.049 -12.640 3.009 1.00 83.69 254 LEU A CA 1
ATOM 1948 C C . LEU A 1 254 ? 3.128 -13.760 2.510 1.00 83.69 254 LEU A C 1
ATOM 1950 O O . LEU A 1 254 ? 3.609 -14.653 1.812 1.00 83.69 254 LEU A O 1
ATOM 1954 N N . SER A 1 255 ? 1.844 -13.744 2.880 1.00 87.81 255 SER A N 1
ATOM 1955 C CA . SER A 1 255 ? 0.886 -14.778 2.460 1.00 87.81 255 SER A CA 1
ATOM 1956 C C . SER A 1 255 ? 0.429 -14.573 1.022 1.00 87.81 255 SER A C 1
ATOM 1958 O O . SER A 1 255 ? 0.469 -15.521 0.240 1.00 87.81 255 SER A O 1
ATOM 1960 N N . ASP A 1 256 ? 0.103 -13.331 0.663 1.00 89.62 256 ASP A N 1
ATOM 1961 C CA . ASP A 1 256 ? -0.271 -12.931 -0.694 1.00 89.62 256 ASP A CA 1
ATOM 1962 C C . ASP A 1 256 ? 0.944 -12.925 -1.631 1.00 89.62 256 ASP A C 1
ATOM 1964 O O . ASP A 1 256 ? 0.778 -12.941 -2.850 1.00 89.62 256 ASP A O 1
ATOM 1968 N N . ARG A 1 257 ? 2.166 -12.932 -1.068 1.00 90.06 257 ARG A N 1
ATOM 1969 C CA . ARG A 1 257 ? 3.432 -12.771 -1.801 1.00 90.06 257 ARG A CA 1
ATOM 1970 C C . ARG A 1 257 ? 3.352 -11.533 -2.689 1.00 90.06 257 ARG A C 1
ATOM 1972 O O . ARG A 1 257 ? 3.604 -11.609 -3.882 1.00 90.06 257 ARG A O 1
ATOM 1979 N N . ASP A 1 258 ? 2.967 -10.414 -2.089 1.00 92.81 258 ASP A N 1
ATOM 1980 C CA . ASP A 1 258 ? 2.749 -9.124 -2.741 1.00 92.81 258 ASP A CA 1
ATOM 1981 C C . ASP A 1 258 ? 3.309 -8.034 -1.828 1.00 92.81 258 ASP A C 1
ATOM 1983 O O . ASP A 1 258 ? 2.776 -7.782 -0.750 1.00 92.81 258 ASP A O 1
ATOM 1987 N N . ALA A 1 259 ? 4.384 -7.373 -2.258 1.00 89.25 259 ALA A N 1
ATOM 1988 C CA . ALA A 1 259 ? 5.022 -6.305 -1.489 1.00 89.25 259 ALA A CA 1
ATOM 1989 C C . ALA A 1 259 ? 4.087 -5.119 -1.182 1.00 89.25 259 ALA A C 1
ATOM 1991 O O . ALA A 1 259 ? 4.357 -4.348 -0.268 1.00 89.25 259 ALA A O 1
ATOM 1992 N N . THR A 1 260 ? 2.985 -4.973 -1.925 1.00 94.00 260 THR A N 1
ATOM 1993 C CA . THR A 1 260 ? 2.005 -3.892 -1.752 1.00 94.00 260 THR A CA 1
ATOM 1994 C C . THR A 1 260 ? 0.870 -4.243 -0.786 1.00 94.00 260 THR A C 1
ATOM 1996 O O . THR A 1 260 ? 0.021 -3.400 -0.504 1.00 94.00 260 THR A O 1
ATOM 1999 N N . ALA A 1 261 ? 0.818 -5.476 -0.273 1.00 93.19 261 ALA A N 1
ATOM 2000 C CA . ALA A 1 261 ? -0.300 -5.999 0.514 1.00 93.19 261 ALA A CA 1
ATOM 2001 C C . ALA A 1 261 ? -0.234 -5.638 2.018 1.00 93.19 261 ALA A C 1
ATOM 2003 O O . ALA A 1 261 ? -0.451 -6.499 2.882 1.00 93.19 261 ALA A O 1
ATOM 2004 N N . THR A 1 262 ? 0.044 -4.366 2.334 1.00 93.00 262 THR A N 1
ATOM 2005 C CA . THR A 1 262 ? -0.042 -3.817 3.703 1.00 93.00 262 THR A CA 1
ATOM 2006 C C . THR A 1 262 ? -1.498 -3.695 4.157 1.00 93.00 262 THR A C 1
ATOM 2008 O O . THR A 1 262 ? -2.429 -3.767 3.346 1.00 93.00 262 THR A O 1
ATOM 2011 N N . ALA A 1 263 ? -1.723 -3.541 5.465 1.00 94.25 263 ALA A N 1
ATOM 2012 C CA . ALA A 1 263 ? -3.074 -3.474 6.020 1.00 94.25 263 ALA A CA 1
ATOM 2013 C C . ALA A 1 263 ? -3.865 -2.292 5.434 1.00 94.25 263 ALA A C 1
ATOM 2015 O O . ALA A 1 263 ? -5.007 -2.451 5.011 1.00 94.25 263 ALA A O 1
ATOM 2016 N N . GLU A 1 264 ? -3.233 -1.129 5.343 1.00 95.88 264 GLU A N 1
ATOM 2017 C CA . GLU A 1 264 ? -3.802 0.133 4.886 1.00 95.88 264 GLU A CA 1
ATOM 2018 C C . GLU A 1 264 ? -4.147 0.086 3.397 1.00 95.88 264 GLU A C 1
ATOM 2020 O O . GLU A 1 264 ? -5.278 0.391 3.019 1.00 95.88 264 GLU A O 1
ATOM 2025 N N . VAL A 1 265 ? -3.213 -0.370 2.549 1.00 96.88 265 VAL A N 1
ATOM 2026 C CA . VAL A 1 265 ? -3.448 -0.505 1.101 1.00 96.88 265 VAL A CA 1
ATOM 2027 C C . VAL A 1 265 ? -4.580 -1.496 0.837 1.00 96.88 265 VAL A C 1
ATOM 2029 O O . VAL A 1 265 ? -5.465 -1.227 0.023 1.00 96.88 265 VAL A O 1
ATOM 2032 N N . LYS A 1 266 ? -4.612 -2.630 1.548 1.00 96.81 266 LYS A N 1
ATOM 2033 C CA . LYS A 1 266 ? -5.709 -3.599 1.418 1.00 96.81 266 LYS A CA 1
ATOM 2034 C C . LYS A 1 266 ? -7.042 -3.036 1.906 1.00 96.81 266 LYS A C 1
ATOM 2036 O O . LYS A 1 266 ? -8.056 -3.278 1.253 1.00 96.81 266 LYS A O 1
ATOM 2041 N N . ALA A 1 267 ? -7.055 -2.283 3.005 1.00 97.75 267 ALA A N 1
ATOM 2042 C CA . ALA A 1 267 ? -8.269 -1.646 3.504 1.00 97.75 267 ALA A CA 1
ATOM 2043 C C . ALA A 1 267 ? -8.814 -0.631 2.488 1.00 97.75 267 ALA A C 1
ATOM 2045 O O . ALA A 1 267 ? -10.009 -0.654 2.204 1.00 97.75 267 ALA A O 1
ATOM 2046 N N . ILE A 1 268 ? -7.945 0.189 1.881 1.00 98.12 268 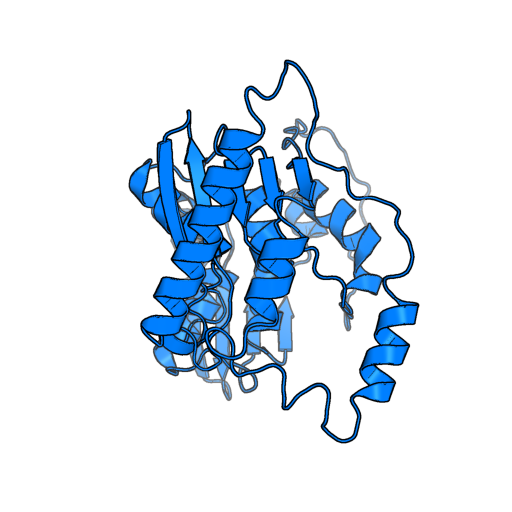ILE A N 1
ATOM 2047 C CA . ILE A 1 268 ? -8.319 1.136 0.819 1.00 98.12 268 ILE A CA 1
ATOM 2048 C C . ILE A 1 268 ? -8.925 0.389 -0.369 1.00 98.12 268 ILE A C 1
ATOM 2050 O O . ILE A 1 268 ? -10.049 0.695 -0.757 1.00 98.12 268 ILE A O 1
ATOM 2054 N N . ARG A 1 269 ? -8.242 -0.641 -0.886 1.00 97.69 269 ARG A N 1
ATOM 2055 C CA . ARG A 1 269 ? -8.740 -1.469 -2.000 1.00 97.69 269 ARG A CA 1
ATOM 2056 C C . ARG A 1 269 ? -10.112 -2.087 -1.707 1.00 97.69 269 ARG A C 1
ATOM 2058 O O . ARG A 1 269 ? -10.982 -2.117 -2.573 1.00 97.69 269 ARG A O 1
ATOM 2065 N N . ALA A 1 270 ? -10.324 -2.577 -0.486 1.00 97.69 270 ALA A N 1
ATOM 2066 C CA . ALA A 1 270 ? -11.605 -3.148 -0.075 1.00 97.69 270 ALA A CA 1
ATOM 2067 C C . ALA A 1 270 ? -12.705 -2.078 0.067 1.00 97.69 270 ALA A C 1
ATOM 2069 O O . ALA A 1 270 ? -13.847 -2.308 -0.337 1.00 97.69 270 ALA A O 1
ATOM 2070 N N . ALA A 1 271 ? -12.375 -0.900 0.605 1.00 97.88 271 ALA A N 1
ATOM 2071 C CA . ALA A 1 271 ? -13.319 0.203 0.759 1.00 97.88 271 ALA A CA 1
ATOM 2072 C C . ALA A 1 271 ? -13.764 0.761 -0.595 1.00 97.88 271 ALA A C 1
ATOM 2074 O O . ALA A 1 271 ? -14.957 0.983 -0.797 1.00 97.88 271 ALA A O 1
ATOM 2075 N N . THR A 1 272 ? -12.837 0.940 -1.538 1.00 97.31 272 THR A N 1
ATOM 2076 C CA . THR A 1 272 ? -13.152 1.466 -2.872 1.00 97.31 272 THR A CA 1
ATOM 2077 C C . THR A 1 272 ? -14.028 0.498 -3.655 1.00 97.31 272 THR A C 1
ATOM 2079 O O . THR A 1 272 ? -15.010 0.916 -4.268 1.00 97.31 272 THR A O 1
ATOM 2082 N N . GLN A 1 273 ? -13.757 -0.808 -3.545 1.00 96.25 273 GLN A N 1
ATOM 2083 C CA . GLN A 1 273 ? -14.616 -1.846 -4.108 1.00 96.25 273 GLN A CA 1
ATOM 2084 C C . GLN A 1 273 ? -16.024 -1.806 -3.500 1.00 96.25 273 GLN A C 1
ATOM 2086 O O . GLN A 1 273 ? -17.009 -1.868 -4.233 1.00 96.25 273 GLN A O 1
ATOM 2091 N N . ARG A 1 274 ? -16.137 -1.691 -2.170 1.00 96.62 274 ARG A N 1
ATOM 2092 C CA . ARG A 1 274 ? -17.436 -1.659 -1.483 1.00 96.62 274 ARG A CA 1
ATOM 2093 C C . ARG A 1 274 ? -18.247 -0.409 -1.817 1.00 96.62 274 ARG A C 1
ATOM 2095 O O . ARG A 1 274 ? -19.462 -0.500 -1.961 1.00 96.62 274 ARG A O 1
ATOM 2102 N N . LEU A 1 275 ? -17.596 0.749 -1.885 1.00 95.44 275 LEU A N 1
ATOM 2103 C CA . LEU A 1 275 ? -18.250 2.037 -2.118 1.00 95.44 275 LEU A CA 1
ATOM 2104 C C . LEU A 1 275 ? -18.420 2.361 -3.609 1.00 95.44 275 LEU A C 1
ATOM 2106 O O . LEU A 1 275 ? -19.119 3.315 -3.939 1.00 95.44 275 LEU A O 1
ATOM 2110 N N . GLY A 1 276 ? -17.797 1.590 -4.505 1.00 94.06 276 GLY A N 1
ATOM 2111 C CA . GLY A 1 276 ? -17.860 1.811 -5.949 1.00 94.06 276 GLY A CA 1
ATOM 2112 C C . GLY A 1 276 ? -17.184 3.110 -6.397 1.00 94.06 276 GLY A C 1
ATOM 2113 O O . GLY A 1 276 ? -17.595 3.704 -7.390 1.00 94.06 276 GLY A O 1
ATOM 2114 N N . THR A 1 277 ? -16.180 3.586 -5.656 1.00 91.62 277 THR A N 1
ATOM 2115 C CA . THR A 1 277 ? -15.483 4.852 -5.928 1.00 91.62 277 THR A CA 1
ATOM 2116 C C . THR A 1 277 ? -14.029 4.785 -5.475 1.00 91.62 277 THR A C 1
ATOM 2118 O O . THR A 1 277 ? -13.731 4.226 -4.423 1.00 91.62 277 THR A O 1
ATOM 2121 N N . TYR A 1 278 ? -13.125 5.404 -6.240 1.00 88.06 278 TYR A N 1
ATOM 2122 C CA . TYR A 1 278 ? -11.727 5.585 -5.832 1.00 88.06 278 TYR A CA 1
ATOM 2123 C C . TYR A 1 278 ? -11.549 6.739 -4.827 1.00 88.06 278 TYR A C 1
ATOM 2125 O O . TYR A 1 278 ? -10.503 6.835 -4.189 1.00 88.06 278 TYR A O 1
ATOM 2133 N N . ASN A 1 279 ? -12.544 7.630 -4.714 1.00 89.81 279 ASN A N 1
ATOM 2134 C CA . ASN A 1 279 ? -12.550 8.759 -3.785 1.00 89.81 279 ASN A CA 1
ATOM 2135 C C . ASN A 1 279 ? -13.234 8.355 -2.469 1.00 89.81 279 ASN A C 1
ATOM 2137 O O . ASN A 1 279 ? -14.450 8.151 -2.437 1.00 89.81 279 ASN A O 1
ATOM 2141 N N . LEU A 1 280 ? -12.445 8.279 -1.401 1.00 91.50 280 LEU A N 1
ATOM 2142 C CA . LEU A 1 280 ? -12.843 7.932 -0.039 1.00 91.50 280 LEU A CA 1
ATOM 2143 C C . LEU A 1 280 ? -12.993 9.165 0.871 1.00 91.50 280 LEU A C 1
ATOM 2145 O O . LEU A 1 280 ? -12.882 9.051 2.089 1.00 91.50 280 LEU A O 1
ATOM 2149 N N . GLU A 1 281 ? -13.267 10.341 0.313 1.00 86.62 281 GLU A N 1
ATOM 2150 C CA . GLU A 1 281 ? -13.592 11.539 1.091 1.00 86.62 281 GLU A CA 1
ATOM 2151 C C . GLU A 1 281 ? -14.749 11.288 2.078 1.00 86.62 281 GLU A C 1
ATOM 2153 O O . GLU A 1 281 ? -15.719 10.578 1.780 1.00 86.62 281 GLU A O 1
ATOM 2158 N N . GLY A 1 282 ? -14.606 11.826 3.293 1.00 83.25 282 GLY A N 1
ATOM 2159 C CA . GLY A 1 282 ? -15.498 11.562 4.424 1.00 83.25 282 GLY A CA 1
ATOM 2160 C C . GLY A 1 282 ? -15.253 10.218 5.119 1.00 83.25 282 GLY A C 1
ATOM 2161 O O . GLY A 1 282 ? -15.857 9.956 6.156 1.00 83.25 282 GLY A O 1
ATOM 2162 N N . CYS A 1 283 ? -14.369 9.364 4.593 1.00 91.88 283 CYS A N 1
ATOM 2163 C CA . CYS A 1 283 ? -13.930 8.170 5.308 1.00 91.88 283 CYS A CA 1
ATOM 2164 C C . CYS A 1 283 ? -12.820 8.506 6.310 1.00 91.88 283 CYS A C 1
ATOM 2166 O O . CYS A 1 283 ? -11.987 9.390 6.087 1.00 91.88 283 CYS A O 1
ATOM 2168 N N . VAL A 1 284 ? -12.785 7.726 7.386 1.00 91.31 284 VAL A N 1
ATOM 2169 C CA . VAL A 1 284 ? -11.784 7.774 8.450 1.00 91.31 284 VAL A CA 1
ATOM 2170 C C . VAL A 1 284 ? -11.083 6.422 8.525 1.00 91.31 284 VAL A C 1
ATOM 2172 O O . VAL A 1 284 ? -11.749 5.384 8.532 1.00 91.31 284 VAL A O 1
ATOM 2175 N N . MET A 1 285 ? -9.753 6.420 8.590 1.00 94.00 285 MET A N 1
ATOM 2176 C CA . MET A 1 285 ? -8.964 5.202 8.785 1.00 94.00 285 MET A CA 1
ATOM 2177 C C . MET A 1 285 ? -8.486 5.081 10.232 1.00 94.00 285 MET A C 1
ATOM 2179 O O . MET A 1 285 ? -7.993 6.042 10.810 1.00 94.00 285 MET A O 1
ATOM 2183 N N . TYR A 1 286 ? -8.562 3.875 10.782 1.00 93.50 286 TYR A N 1
ATOM 2184 C CA . TYR A 1 286 ? -7.941 3.490 12.046 1.00 93.50 286 TYR A CA 1
ATOM 2185 C C . TYR A 1 286 ? -6.902 2.417 11.759 1.00 93.50 286 TYR A C 1
ATOM 2187 O O . TYR A 1 286 ? -7.241 1.389 11.172 1.00 93.50 286 TYR A O 1
ATOM 2195 N N . THR A 1 287 ? -5.655 2.640 12.156 1.00 92.12 287 THR A N 1
ATOM 2196 C CA . THR A 1 287 ? -4.555 1.692 11.944 1.00 92.12 287 THR A CA 1
ATOM 2197 C C . THR A 1 287 ? -3.794 1.450 13.239 1.00 92.12 287 THR A C 1
ATOM 2199 O O . THR A 1 287 ? -3.550 2.365 14.025 1.00 92.12 287 THR A O 1
ATOM 2202 N N . THR A 1 288 ? -3.409 0.198 13.484 1.00 89.56 288 THR A N 1
ATOM 2203 C CA . THR A 1 288 ? -2.698 -0.181 14.712 1.00 89.56 288 THR A CA 1
ATOM 2204 C C . THR A 1 288 ? -1.329 0.485 14.825 1.00 89.56 288 THR A C 1
ATOM 2206 O O . THR A 1 288 ? -0.854 0.689 15.934 1.00 89.56 288 THR A O 1
ATOM 2209 N N . ALA A 1 289 ? -0.689 0.837 13.710 1.00 83.31 289 ALA A N 1
ATOM 2210 C CA . ALA A 1 289 ? 0.590 1.538 13.700 1.00 83.31 289 ALA A CA 1
ATOM 2211 C C . ALA A 1 289 ? 0.589 2.645 12.648 1.00 83.31 289 ALA A C 1
ATOM 2213 O O . ALA A 1 289 ? -0.128 2.547 11.653 1.00 83.31 289 ALA A O 1
ATOM 2214 N N . HIS A 1 290 ? 1.420 3.667 12.848 1.00 80.00 290 HIS A N 1
ATOM 2215 C CA . HIS A 1 290 ? 1.593 4.726 11.859 1.00 80.00 290 HIS A CA 1
ATOM 2216 C C . HIS A 1 290 ? 1.931 4.128 10.474 1.00 80.00 290 HIS A C 1
ATOM 2218 O O . HIS A 1 290 ? 2.844 3.293 10.398 1.00 80.00 290 HIS A O 1
ATOM 2224 N N . PRO A 1 291 ? 1.244 4.546 9.390 1.00 80.94 291 PRO A N 1
ATOM 2225 C CA . PRO A 1 291 ? 1.496 4.019 8.054 1.00 80.94 291 PRO A CA 1
ATOM 2226 C C . PRO A 1 291 ? 2.920 4.299 7.576 1.00 80.94 291 PRO A C 1
ATOM 2228 O O . PRO A 1 291 ? 3.491 5.354 7.867 1.00 80.94 291 PRO A O 1
ATOM 2231 N N . ASP A 1 292 ? 3.476 3.372 6.798 1.00 81.19 292 ASP A N 1
ATOM 2232 C CA . ASP A 1 292 ? 4.710 3.605 6.045 1.00 81.19 292 ASP A CA 1
ATOM 2233 C C . ASP A 1 292 ? 4.498 4.586 4.869 1.00 81.19 292 ASP A C 1
ATOM 2235 O O . ASP A 1 292 ? 3.383 5.029 4.588 1.00 81.19 292 ASP A O 1
ATOM 2239 N N . LEU A 1 293 ? 5.571 4.912 4.138 1.00 78.25 293 LEU A N 1
ATOM 2240 C CA . LEU A 1 293 ? 5.520 5.849 3.009 1.00 78.25 293 LEU A CA 1
ATOM 2241 C C . LEU A 1 293 ? 4.580 5.401 1.872 1.00 78.25 293 LEU A C 1
ATOM 2243 O O . LEU A 1 293 ? 3.907 6.238 1.266 1.00 78.25 293 LEU A O 1
ATOM 2247 N N . MET A 1 294 ? 4.525 4.097 1.578 1.00 86.81 294 MET A N 1
ATOM 2248 C CA . MET A 1 294 ? 3.622 3.545 0.565 1.00 86.81 294 MET A CA 1
ATOM 2249 C C . MET A 1 294 ? 2.169 3.758 0.989 1.00 86.81 294 MET A C 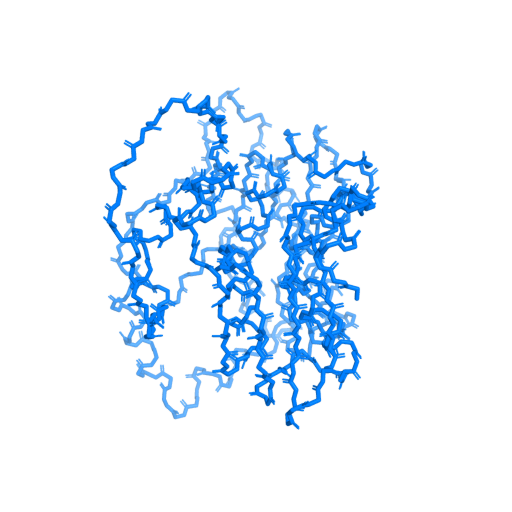1
ATOM 2251 O O . MET A 1 294 ? 1.362 4.309 0.241 1.00 86.81 294 MET A O 1
ATOM 2255 N N . SER A 1 295 ? 1.866 3.334 2.210 1.00 88.94 295 SER A N 1
ATOM 2256 C CA . SER A 1 295 ? 0.534 3.332 2.798 1.00 88.94 295 SER A CA 1
ATOM 2257 C C . SER A 1 295 ? 0.012 4.753 3.032 1.00 88.94 295 SER A C 1
ATOM 2259 O O . SER A 1 295 ? -1.131 5.045 2.687 1.00 88.94 295 SER A O 1
ATOM 2261 N N . LEU A 1 296 ? 0.853 5.679 3.502 1.00 82.69 296 LEU A N 1
ATOM 2262 C CA . LEU A 1 296 ? 0.502 7.099 3.621 1.00 82.69 296 LEU A CA 1
ATOM 2263 C C . LEU A 1 296 ? 0.227 7.730 2.248 1.00 82.69 296 LEU A C 1
ATOM 2265 O O . LEU A 1 296 ? -0.747 8.462 2.077 1.00 82.69 296 LEU A O 1
ATOM 2269 N N . GLY A 1 297 ? 1.040 7.402 1.240 1.00 83.19 297 GLY A N 1
ATOM 2270 C CA . GLY A 1 297 ? 0.780 7.822 -0.133 1.00 83.19 297 GLY A CA 1
ATOM 2271 C C . GLY A 1 297 ? -0.567 7.303 -0.651 1.00 83.19 297 GLY A C 1
ATOM 2272 O O . GLY A 1 297 ? -1.320 8.063 -1.257 1.00 83.19 297 GLY A O 1
ATOM 2273 N N . ALA A 1 298 ? -0.905 6.042 -0.371 1.00 90.69 298 ALA A N 1
ATOM 2274 C CA . ALA A 1 298 ? -2.194 5.453 -0.731 1.00 90.69 298 ALA A CA 1
ATOM 2275 C C . ALA A 1 298 ? -3.376 6.167 -0.055 1.00 90.69 298 ALA A C 1
ATOM 2277 O O . ALA A 1 298 ? -4.362 6.482 -0.724 1.00 90.69 298 ALA A O 1
ATOM 2278 N N . VAL A 1 299 ? -3.259 6.480 1.240 1.00 86.06 299 VAL A N 1
ATOM 2279 C CA . VAL A 1 299 ? -4.252 7.263 1.998 1.00 86.06 299 VAL A CA 1
ATOM 2280 C C . VAL A 1 299 ? -4.511 8.604 1.309 1.00 86.06 299 VAL A C 1
ATOM 2282 O O . VAL A 1 299 ? -5.663 8.915 0.998 1.00 86.06 299 VAL A O 1
ATOM 2285 N N . LEU A 1 300 ? -3.455 9.350 0.974 1.00 81.25 300 LEU A N 1
ATOM 2286 C CA . LEU A 1 300 ? -3.570 10.640 0.287 1.00 81.25 300 LEU A CA 1
ATOM 2287 C C . LEU A 1 300 ? -4.228 10.512 -1.095 1.00 81.25 300 LEU A C 1
ATOM 2289 O O . LEU A 1 300 ? -5.150 11.262 -1.416 1.00 81.25 300 LEU A O 1
ATOM 2293 N N . TRP A 1 301 ? -3.800 9.543 -1.911 1.00 84.81 301 TRP A N 1
ATOM 2294 C CA . TRP A 1 301 ? -4.385 9.306 -3.238 1.00 84.81 301 TRP A CA 1
ATOM 2295 C C . TRP A 1 301 ? -5.859 8.896 -3.174 1.00 84.81 301 TRP A C 1
ATOM 2297 O O . TRP A 1 301 ? -6.633 9.252 -4.064 1.00 84.81 301 TRP A O 1
ATOM 2307 N N . SER A 1 302 ? -6.258 8.203 -2.107 1.00 88.31 302 SER A N 1
ATOM 2308 C CA . SER A 1 302 ? -7.649 7.828 -1.852 1.00 88.31 302 SER A CA 1
ATOM 2309 C C . SER A 1 302 ? -8.509 8.955 -1.277 1.00 88.31 302 SER A C 1
ATOM 2311 O O . SER A 1 302 ? -9.726 8.815 -1.255 1.00 88.31 302 SER A O 1
ATOM 2313 N N . ARG A 1 303 ? -7.912 10.082 -0.857 1.00 85.06 303 ARG A N 1
ATOM 2314 C CA . ARG A 1 303 ? -8.596 11.232 -0.230 1.00 85.06 303 ARG A CA 1
ATOM 2315 C C . ARG A 1 303 ? -9.309 10.916 1.089 1.00 85.06 303 ARG A C 1
ATOM 2317 O O . ARG A 1 303 ? -10.271 11.593 1.447 1.00 85.06 303 ARG A O 1
ATOM 2324 N N . ILE A 1 304 ? -8.835 9.910 1.822 1.00 83.12 304 ILE A N 1
ATOM 2325 C CA . ILE A 1 304 ? -9.272 9.687 3.205 1.00 83.12 304 ILE A CA 1
ATOM 2326 C C . ILE A 1 304 ? -9.004 10.960 4.010 1.00 83.12 304 ILE A C 1
ATOM 2328 O O . ILE A 1 304 ? -7.918 11.532 3.938 1.00 83.12 304 ILE A O 1
ATOM 2332 N N . SER A 1 305 ? -10.010 11.409 4.757 1.00 74.44 305 SER A N 1
ATOM 2333 C CA . SER A 1 305 ? -9.986 12.729 5.387 1.00 74.44 305 SER A CA 1
ATOM 2334 C C . SER A 1 305 ? -9.156 12.749 6.667 1.00 74.44 305 SER A C 1
ATOM 2336 O O . SER A 1 305 ? -8.496 13.743 6.958 1.00 74.44 305 SER A O 1
ATOM 2338 N N . ARG A 1 306 ? -9.190 11.655 7.437 1.00 79.56 306 ARG A N 1
ATOM 2339 C CA . ARG A 1 306 ? -8.508 11.540 8.731 1.00 79.56 306 ARG A CA 1
ATOM 2340 C C . ARG A 1 306 ? -7.969 10.137 8.940 1.00 79.56 306 ARG A C 1
ATOM 2342 O O . ARG A 1 306 ? -8.631 9.161 8.569 1.00 79.56 306 ARG A O 1
ATOM 2349 N N . ILE A 1 307 ? -6.814 10.043 9.586 1.00 83.50 307 ILE A N 1
ATOM 2350 C CA . ILE A 1 307 ? -6.278 8.780 10.085 1.00 83.50 307 ILE A CA 1
ATOM 2351 C C . ILE A 1 307 ? -6.002 8.862 11.583 1.00 83.50 307 ILE A C 1
ATOM 2353 O O . ILE A 1 307 ? -5.513 9.868 12.093 1.00 83.50 307 ILE A O 1
ATOM 2357 N N . TYR A 1 308 ? -6.294 7.764 12.262 1.00 85.19 308 TYR A N 1
ATOM 2358 C CA . TYR A 1 308 ? -6.061 7.563 13.679 1.00 85.19 308 TYR A CA 1
ATOM 2359 C C . TYR A 1 308 ? -5.133 6.363 13.859 1.00 85.19 308 TYR A C 1
ATOM 2361 O O . TYR A 1 308 ? -5.439 5.247 13.429 1.00 85.19 308 TYR A O 1
ATOM 2369 N N . CYS A 1 309 ? -3.998 6.599 14.499 1.00 82.12 309 CYS A N 1
ATOM 2370 C CA . CYS A 1 309 ? -2.916 5.645 14.668 1.00 82.12 309 CYS A CA 1
ATOM 2371 C C . CYS A 1 309 ? -2.824 5.206 16.133 1.00 82.12 309 CYS A C 1
ATOM 2373 O O . CYS A 1 309 ? -2.855 6.032 17.050 1.00 82.12 309 CYS A O 1
ATOM 2375 N N . GLY A 1 310 ? -2.700 3.896 16.357 1.00 79.25 310 GLY A N 1
ATOM 2376 C CA . GLY A 1 310 ? -2.565 3.329 17.698 1.00 79.25 310 GLY A CA 1
ATOM 2377 C C . GLY A 1 310 ? -1.203 3.645 18.312 1.00 79.25 310 GLY A C 1
ATOM 2378 O O . GLY A 1 310 ? -1.092 4.420 19.261 1.00 79.25 310 GLY A O 1
ATOM 2379 N N . VAL A 1 311 ? -0.150 3.079 17.721 1.00 73.88 311 VAL A N 1
ATOM 2380 C CA . VAL A 1 311 ? 1.239 3.415 18.060 1.00 73.88 311 VAL A CA 1
ATOM 2381 C C . VAL A 1 311 ? 1.919 4.153 16.924 1.00 73.88 311 VAL A C 1
ATOM 2383 O O . VAL A 1 311 ? 1.715 3.875 15.740 1.00 73.88 311 VAL A O 1
ATOM 2386 N N . THR A 1 312 ? 2.794 5.074 17.293 1.00 64.75 312 THR A N 1
ATOM 2387 C CA . THR A 1 312 ? 3.744 5.644 16.351 1.00 64.75 312 THR A CA 1
ATOM 2388 C C . THR A 1 312 ? 4.790 4.591 15.995 1.00 64.75 312 THR A C 1
ATOM 2390 O O . THR A 1 312 ? 5.123 3.721 16.805 1.00 64.75 312 THR A O 1
ATOM 2393 N N . GLN A 1 313 ? 5.355 4.676 14.791 1.00 52.69 313 GLN A N 1
ATOM 2394 C CA . GLN A 1 313 ? 6.624 4.008 14.506 1.00 52.69 313 GLN A CA 1
ATOM 2395 C C . GLN A 1 313 ? 7.744 4.798 15.201 1.00 52.69 313 GLN A C 1
ATOM 2397 O O . GLN A 1 313 ? 8.535 5.488 14.566 1.00 52.69 313 GLN A O 1
ATOM 2402 N N . GLN A 1 314 ? 7.754 4.762 16.535 1.00 43.22 314 GLN A N 1
ATOM 2403 C CA . GLN A 1 314 ? 8.941 5.077 17.312 1.00 43.22 314 GLN A CA 1
ATOM 2404 C C . GLN A 1 314 ? 9.826 3.845 17.238 1.00 43.22 314 GLN A C 1
ATOM 2406 O O . GLN A 1 314 ? 9.584 2.822 17.877 1.00 43.22 314 GLN A O 1
ATOM 2411 N N . PHE A 1 315 ? 10.781 3.947 16.335 1.00 35.19 315 PHE A N 1
ATOM 2412 C CA . PHE A 1 315 ? 11.918 3.063 16.245 1.00 35.19 315 PHE A CA 1
ATOM 2413 C C . PHE A 1 315 ? 12.807 3.361 17.457 1.00 35.19 315 PHE A C 1
ATOM 2415 O O . PHE A 1 315 ? 13.342 4.488 17.534 1.00 35.19 315 PHE A O 1
#